Protein AF-A0A9E7SUR6-F1 (afdb_monomer)

pLDDT: mean 89.12, std 13.17, range [35.34, 98.56]

InterPro domains:
  IPR008972 Cupredoxin [G3DSA:2.60.40.420] (144-238)
  IPR008972 Cupredoxin [SSF49503] (162-236)

Foldseek 3Di:
DADWDWPDKDKDWDFDDDPNHGQPPVGTFIKMKIKIFAQQFCVRDRDYNVCPDDQLNGGVLSDGIKMKMKGAQWGADPVGIDRHFRPDPDQDPVRDHHRMDIDMGSPDDDDDPPCVVPDDPPPDPPPPPPPPPDDPDFQWEWEDDLQFTAGCDDPVRHRHGQDEAEDAAQDKGKYKYFYAPQQWWWKWWAFPVRHTPDIDDIDRGHGDMDIDIDGDHPRTFKMATPVRRPRYIHTYHYD

Structure (mmCIF, N/CA/C/O backbone):
data_AF-A0A9E7SUR6-F1
#
_entry.id   AF-A0A9E7SUR6-F1
#
loop_
_atom_site.group_PDB
_atom_site.id
_atom_site.type_symbol
_atom_site.label_atom_id
_atom_site.label_alt_id
_atom_site.label_comp_id
_atom_site.label_asym_id
_atom_site.label_entity_id
_atom_site.label_seq_id
_atom_site.pdbx_PDB_ins_code
_atom_site.Cartn_x
_atom_site.Cartn_y
_atom_site.Cartn_z
_atom_site.occupancy
_atom_site.B_iso_or_equiv
_atom_site.auth_seq_id
_atom_site.auth_comp_id
_atom_site.auth_asym_id
_atom_site.auth_atom_id
_atom_site.pdbx_PDB_model_num
ATOM 1 N N . MET A 1 1 ? 8.300 9.652 -25.027 1.00 70.19 1 MET A N 1
ATOM 2 C CA . MET A 1 1 ? 8.337 8.277 -24.491 1.00 70.19 1 MET A CA 1
ATOM 3 C C . MET A 1 1 ? 6.915 7.781 -24.481 1.00 70.19 1 MET A C 1
ATOM 5 O O . MET A 1 1 ? 6.059 8.621 -24.224 1.00 70.19 1 MET A O 1
ATOM 9 N N . PRO A 1 2 ? 6.685 6.500 -24.791 1.00 82.06 2 PRO A N 1
ATOM 10 C CA . PRO A 1 2 ? 5.339 5.971 -24.831 1.00 82.06 2 PRO A CA 1
ATOM 11 C C . PRO A 1 2 ? 4.691 6.025 -23.438 1.00 82.06 2 PRO A C 1
ATOM 13 O O . PRO A 1 2 ? 5.371 5.825 -22.427 1.00 82.06 2 PRO A O 1
ATOM 16 N N . GLN A 1 3 ? 3.396 6.311 -23.386 1.00 86.38 3 GLN A N 1
ATOM 17 C CA . GLN A 1 3 ? 2.538 6.061 -22.240 1.00 86.38 3 GLN A CA 1
ATOM 18 C C . GLN A 1 3 ? 2.309 4.556 -22.152 1.00 86.38 3 GLN A C 1
ATOM 20 O O . GLN A 1 3 ? 1.910 3.918 -23.124 1.00 86.38 3 GLN A O 1
ATOM 25 N N . VAL A 1 4 ? 2.585 3.987 -20.984 1.00 87.81 4 VAL A N 1
ATOM 26 C CA . VAL A 1 4 ? 2.500 2.545 -20.774 1.00 87.81 4 VAL A CA 1
ATOM 27 C C . VAL A 1 4 ? 1.660 2.202 -19.573 1.00 87.81 4 VAL A C 1
ATOM 29 O O . VAL A 1 4 ? 1.654 2.927 -18.577 1.00 87.81 4 VAL A O 1
ATOM 32 N N . TYR A 1 5 ? 0.998 1.054 -19.659 1.00 89.06 5 TYR A N 1
ATOM 33 C CA . TYR A 1 5 ? 0.388 0.444 -18.493 1.00 89.06 5 TYR A CA 1
ATOM 34 C C . TYR A 1 5 ? 1.478 -0.028 -17.525 1.00 89.06 5 TYR A C 1
ATOM 36 O O . TYR A 1 5 ? 2.403 -0.755 -17.903 1.00 89.06 5 TYR A O 1
ATOM 44 N N . ALA A 1 6 ? 1.344 0.400 -16.271 1.00 91.69 6 ALA A N 1
ATOM 45 C CA . ALA A 1 6 ? 2.033 -0.181 -15.132 1.00 91.69 6 ALA A CA 1
ATOM 46 C C . ALA A 1 6 ? 1.093 -1.214 -14.504 1.00 91.69 6 ALA A C 1
ATOM 48 O O . ALA A 1 6 ? -0.006 -0.868 -14.079 1.00 91.69 6 ALA A O 1
ATOM 49 N N . TYR A 1 7 ? 1.516 -2.474 -14.492 1.00 91.19 7 TYR A N 1
ATOM 50 C CA . TYR A 1 7 ? 0.763 -3.578 -13.897 1.00 91.19 7 TYR A CA 1
ATOM 51 C C . TYR A 1 7 ? 0.893 -3.591 -12.374 1.00 91.19 7 TYR A C 1
ATOM 53 O O . TYR A 1 7 ? -0.028 -3.990 -11.677 1.00 91.19 7 TYR A O 1
ATOM 61 N N . GLY A 1 8 ? 2.033 -3.133 -11.863 1.00 90.88 8 GLY A N 1
ATOM 62 C CA . GLY A 1 8 ? 2.294 -3.022 -10.438 1.00 90.88 8 GLY A CA 1
ATOM 63 C C . GLY A 1 8 ? 3.573 -2.239 -10.198 1.00 90.88 8 GLY A C 1
ATOM 64 O O . GLY A 1 8 ? 4.472 -2.220 -11.044 1.00 90.88 8 GLY A O 1
ATOM 65 N N . ALA A 1 9 ? 3.642 -1.564 -9.059 1.00 92.44 9 ALA A N 1
ATOM 66 C CA . ALA A 1 9 ? 4.804 -0.795 -8.660 1.00 92.44 9 ALA A CA 1
ATOM 67 C C . ALA A 1 9 ? 4.922 -0.776 -7.140 1.00 92.44 9 ALA A C 1
ATOM 69 O O . ALA A 1 9 ? 3.925 -0.619 -6.439 1.00 92.44 9 ALA A O 1
ATOM 70 N N . SER A 1 10 ? 6.145 -0.890 -6.639 1.00 91.44 10 SER A N 1
ATOM 71 C CA . SER A 1 10 ? 6.441 -0.783 -5.218 1.00 91.44 10 SER A CA 1
ATOM 72 C C . SER A 1 10 ? 7.694 0.049 -4.984 1.00 91.44 10 SER A C 1
ATOM 74 O O . SER A 1 10 ? 8.580 0.180 -5.838 1.00 91.44 10 SER A O 1
ATOM 76 N N . TRP A 1 11 ? 7.738 0.655 -3.807 1.00 94.19 11 TRP A N 1
ATOM 77 C CA . TRP A 1 11 ? 8.871 1.415 -3.310 1.00 94.19 11 TRP A CA 1
ATOM 78 C C . TRP A 1 11 ? 9.277 0.828 -1.970 1.00 94.19 11 TRP A C 1
ATOM 80 O O . TRP A 1 11 ? 8.426 0.445 -1.174 1.00 94.19 11 TRP A O 1
ATOM 90 N N . GLY A 1 12 ? 10.576 0.772 -1.722 1.00 92.06 12 GLY A N 1
ATOM 91 C CA . GLY A 1 12 ? 11.115 0.281 -0.465 1.00 92.06 12 GLY A CA 1
ATOM 92 C C . GLY A 1 12 ? 12.461 0.909 -0.162 1.00 92.06 12 GLY A C 1
ATOM 93 O O . GLY A 1 12 ? 13.079 1.557 -1.007 1.00 92.06 12 GLY A O 1
ATOM 94 N N . VAL A 1 13 ? 12.927 0.706 1.061 1.00 93.62 13 VAL A N 1
ATOM 95 C CA . VAL A 1 13 ? 14.269 1.094 1.493 1.00 93.62 13 VAL A CA 1
ATOM 96 C C . VAL A 1 13 ? 14.978 -0.152 1.988 1.00 93.62 13 VAL A C 1
ATOM 98 O O . VAL A 1 13 ? 14.372 -0.994 2.644 1.00 93.62 13 VAL A O 1
ATOM 101 N N . GLY A 1 14 ? 16.251 -0.307 1.645 1.00 91.12 14 GLY A N 1
ATOM 102 C CA . GLY A 1 14 ? 16.976 -1.509 2.034 1.00 91.12 14 GLY A CA 1
ATOM 103 C C . GLY A 1 14 ? 18.483 -1.368 1.960 1.00 91.12 14 GLY A C 1
ATOM 104 O O . GLY A 1 14 ? 19.024 -0.446 1.343 1.00 91.12 14 GLY A O 1
ATOM 105 N N . ASN A 1 15 ? 19.158 -2.310 2.611 1.00 91.69 15 ASN A N 1
ATOM 106 C CA . ASN A 1 15 ? 20.599 -2.488 2.502 1.00 91.69 15 ASN A CA 1
ATOM 107 C C . ASN A 1 15 ? 20.960 -3.064 1.132 1.00 91.69 15 ASN A C 1
ATOM 109 O O . ASN A 1 15 ? 20.303 -3.984 0.644 1.00 91.69 15 ASN A O 1
ATOM 113 N N . VAL A 1 16 ? 22.054 -2.585 0.541 1.00 90.50 16 VAL A N 1
ATOM 114 C CA . VAL A 1 16 ? 22.611 -3.190 -0.671 1.00 90.50 16 VAL A CA 1
ATOM 115 C C . VAL A 1 16 ? 23.731 -4.138 -0.271 1.00 90.50 16 VAL A C 1
ATOM 117 O O . VAL A 1 16 ? 24.729 -3.719 0.315 1.00 90.50 16 VAL A O 1
ATOM 120 N N . HIS A 1 17 ? 23.581 -5.415 -0.613 1.00 90.69 17 HIS A N 1
ATOM 121 C CA . HIS A 1 17 ? 24.620 -6.425 -0.436 1.00 90.69 17 HIS A CA 1
ATOM 122 C C . HIS A 1 17 ? 25.245 -6.772 -1.790 1.00 90.69 17 HIS A C 1
ATOM 124 O O . HIS A 1 17 ? 24.541 -7.037 -2.762 1.00 90.69 17 HIS A O 1
ATOM 130 N N . ILE A 1 18 ? 26.576 -6.793 -1.856 1.00 85.94 18 ILE A N 1
ATOM 131 C CA . ILE A 1 18 ? 27.338 -7.209 -3.038 1.00 85.94 18 ILE A CA 1
ATOM 132 C C . ILE A 1 18 ? 28.191 -8.410 -2.638 1.00 85.94 18 ILE A C 1
ATOM 134 O O . ILE A 1 18 ? 29.095 -8.283 -1.812 1.00 85.94 18 ILE A O 1
ATOM 138 N N . ASN A 1 19 ? 27.921 -9.574 -3.238 1.00 86.44 19 ASN A N 1
ATOM 139 C CA . ASN A 1 19 ? 28.573 -10.844 -2.888 1.00 86.44 19 ASN A CA 1
ATOM 140 C C . ASN A 1 19 ? 28.508 -11.121 -1.372 1.00 86.44 19 ASN A C 1
ATOM 142 O O . ASN A 1 19 ? 29.542 -11.283 -0.721 1.00 86.44 19 ASN A O 1
ATOM 146 N N . ASP A 1 20 ? 27.294 -11.073 -0.815 1.00 88.62 20 ASP A N 1
ATOM 147 C CA . ASP A 1 20 ? 26.970 -11.280 0.608 1.00 88.62 20 ASP A CA 1
ATOM 148 C C . ASP A 1 20 ? 27.564 -10.260 1.594 1.00 88.62 20 ASP A C 1
ATOM 150 O O . ASP A 1 20 ? 27.351 -10.358 2.802 1.00 88.62 20 ASP A O 1
ATOM 154 N N . LYS A 1 21 ? 28.272 -9.237 1.108 1.00 90.31 21 LYS A N 1
ATOM 155 C CA . LYS A 1 21 ? 28.829 -8.168 1.944 1.00 90.31 21 LYS A CA 1
ATOM 156 C C . LYS A 1 21 ? 27.963 -6.926 1.861 1.00 90.31 21 LYS A C 1
ATOM 158 O O . LYS A 1 21 ? 27.645 -6.485 0.757 1.00 90.31 21 LYS A O 1
ATOM 163 N N . LEU A 1 22 ? 27.638 -6.347 3.015 1.00 92.25 22 LEU A N 1
ATOM 164 C CA . LEU A 1 22 ? 26.986 -5.043 3.085 1.00 92.25 22 LEU A CA 1
ATOM 165 C C . LEU A 1 22 ? 27.872 -4.010 2.375 1.00 92.25 22 LEU A C 1
ATOM 167 O O . LEU A 1 22 ? 29.016 -3.796 2.765 1.00 92.25 22 LEU A O 1
ATOM 171 N N . ALA A 1 23 ? 27.358 -3.428 1.296 1.00 89.62 23 ALA A N 1
ATOM 172 C CA . ALA A 1 23 ? 28.081 -2.468 0.470 1.00 89.62 23 ALA A CA 1
ATOM 173 C C . ALA A 1 23 ? 27.745 -1.017 0.843 1.00 89.62 23 ALA A C 1
ATOM 175 O O . ALA A 1 23 ? 28.558 -0.125 0.627 1.00 89.62 23 ALA A O 1
ATOM 176 N N . THR A 1 24 ? 26.564 -0.788 1.416 1.00 90.25 24 THR A N 1
ATOM 177 C CA . THR A 1 24 ? 26.080 0.524 1.866 1.00 90.25 24 THR A CA 1
ATOM 178 C C . THR A 1 24 ? 26.081 0.591 3.394 1.00 90.25 24 THR A C 1
ATOM 180 O O . THR A 1 24 ? 25.032 0.581 4.034 1.00 90.25 24 THR A O 1
ATOM 183 N N . GLU A 1 25 ? 27.273 0.604 4.002 1.00 86.88 25 GLU A N 1
ATOM 184 C CA . GLU A 1 25 ? 27.443 0.740 5.467 1.00 86.88 25 GLU A CA 1
ATOM 185 C C . GLU A 1 25 ? 26.975 2.109 5.998 1.00 86.88 25 GLU A C 1
ATOM 187 O O . GLU A 1 25 ? 26.758 2.290 7.193 1.00 86.88 25 GLU A O 1
ATOM 192 N N . ASP A 1 26 ? 26.814 3.073 5.098 1.00 88.06 26 ASP A N 1
ATOM 193 C CA . ASP A 1 26 ? 26.341 4.434 5.340 1.00 88.06 26 ASP A CA 1
ATOM 194 C C . ASP A 1 26 ? 24.810 4.556 5.432 1.00 88.06 26 ASP A C 1
ATOM 196 O O . ASP A 1 26 ? 24.298 5.630 5.757 1.00 88.06 26 ASP A O 1
ATOM 200 N N . GLY A 1 27 ? 24.078 3.469 5.172 1.00 90.50 27 GLY A N 1
ATOM 201 C CA . GLY A 1 27 ? 22.636 3.364 5.368 1.00 90.50 27 GLY A CA 1
ATOM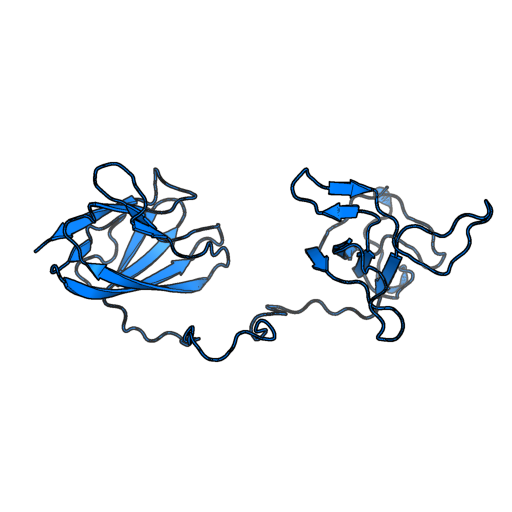 202 C C . GLY A 1 27 ? 21.888 2.825 4.152 1.00 90.50 27 GLY A C 1
ATOM 203 O O . GLY A 1 27 ? 22.467 2.385 3.158 1.00 90.50 27 GLY A O 1
ATOM 204 N N . PHE A 1 28 ? 20.561 2.868 4.231 1.00 94.38 28 PHE A N 1
ATOM 205 C CA . PHE A 1 28 ? 19.690 2.310 3.201 1.00 94.38 28 PHE A CA 1
ATOM 206 C C . PHE A 1 28 ? 19.777 3.060 1.871 1.00 94.38 28 PHE A C 1
ATOM 208 O O . PHE A 1 28 ? 20.147 4.235 1.806 1.00 94.38 28 PHE A O 1
ATOM 215 N N . ARG A 1 29 ? 19.378 2.380 0.797 1.00 95.06 29 ARG A N 1
ATOM 216 C CA . ARG A 1 29 ? 19.083 2.999 -0.496 1.00 95.06 29 ARG A CA 1
ATOM 217 C C . ARG A 1 29 ? 17.609 2.843 -0.826 1.00 95.06 29 ARG A C 1
ATOM 219 O O . ARG A 1 29 ? 16.981 1.860 -0.434 1.00 95.06 29 ARG A O 1
ATOM 226 N N . LEU A 1 30 ? 17.073 3.830 -1.536 1.00 96.12 30 LEU A N 1
ATOM 227 C CA . LEU A 1 30 ? 15.729 3.767 -2.091 1.00 96.12 30 LEU A CA 1
ATOM 228 C C . LEU A 1 30 ? 15.709 2.773 -3.258 1.00 96.12 30 LEU A C 1
ATOM 230 O O . LEU A 1 30 ? 16.528 2.856 -4.178 1.00 96.12 30 LEU A O 1
ATOM 234 N N . ILE A 1 31 ? 14.766 1.844 -3.214 1.00 95.50 31 ILE A N 1
ATOM 235 C CA . ILE A 1 31 ? 14.588 0.775 -4.189 1.00 95.50 31 ILE A CA 1
ATOM 236 C C . ILE A 1 31 ? 13.194 0.921 -4.789 1.00 95.50 31 ILE A C 1
ATOM 238 O O . ILE A 1 31 ? 12.217 1.151 -4.076 1.00 95.50 31 ILE A O 1
ATOM 242 N N . HIS A 1 32 ? 13.109 0.790 -6.106 1.00 95.56 32 HIS A N 1
ATOM 243 C CA . HIS A 1 32 ? 11.859 0.822 -6.843 1.00 95.56 32 HIS A CA 1
ATOM 244 C C . HIS A 1 32 ? 11.739 -0.415 -7.722 1.00 95.56 32 HIS A C 1
ATOM 246 O O . HIS A 1 32 ? 12.639 -0.693 -8.518 1.00 95.56 32 HIS A O 1
ATOM 252 N N . PHE A 1 33 ? 10.621 -1.122 -7.605 1.00 94.31 33 PHE A N 1
ATOM 253 C CA . PHE A 1 33 ? 10.234 -2.161 -8.547 1.00 94.31 33 PHE A CA 1
ATOM 254 C C . PHE A 1 33 ? 8.993 -1.727 -9.311 1.00 94.31 33 PHE A C 1
ATOM 256 O O . PHE A 1 33 ? 8.073 -1.145 -8.740 1.00 94.31 33 PHE A O 1
ATOM 263 N N . MET A 1 34 ? 8.963 -2.014 -10.607 1.00 94.88 34 MET A N 1
ATOM 264 C CA . MET A 1 34 ? 7.791 -1.761 -11.436 1.00 94.88 34 MET A CA 1
ATOM 265 C C . MET A 1 34 ? 7.675 -2.799 -12.541 1.00 94.88 34 MET A C 1
ATOM 267 O O . MET A 1 34 ? 8.635 -3.037 -13.270 1.00 94.88 34 MET A O 1
ATOM 271 N N . THR A 1 35 ? 6.490 -3.377 -12.692 1.00 94.50 35 THR A N 1
ATOM 272 C CA . THR A 1 35 ? 6.143 -4.218 -13.837 1.00 94.50 35 THR A CA 1
ATOM 273 C C . THR A 1 35 ? 5.342 -3.385 -14.820 1.00 94.50 35 THR A C 1
ATOM 275 O O . THR A 1 35 ? 4.297 -2.829 -14.480 1.00 94.50 35 THR A O 1
ATOM 278 N N . THR A 1 36 ? 5.840 -3.266 -16.043 1.00 93.88 36 THR A N 1
ATOM 279 C CA . THR A 1 36 ? 5.285 -2.393 -17.085 1.00 93.88 36 THR A CA 1
ATOM 280 C C . THR A 1 36 ? 5.150 -3.136 -18.399 1.00 93.88 36 THR A C 1
ATOM 282 O O . THR A 1 36 ? 5.745 -4.196 -18.594 1.00 93.88 36 THR A O 1
ATOM 285 N N . GLN A 1 37 ? 4.386 -2.563 -19.329 1.00 92.88 37 GLN A N 1
ATOM 286 C CA . GLN A 1 37 ? 4.407 -3.028 -20.712 1.00 92.88 37 GLN A CA 1
ATOM 287 C C . GLN A 1 37 ? 5.803 -2.909 -21.324 1.00 92.88 37 GLN A C 1
ATOM 289 O O . GLN A 1 37 ? 6.498 -1.904 -21.153 1.00 92.88 37 GLN A O 1
ATOM 294 N N . THR A 1 38 ? 6.184 -3.907 -22.116 1.00 91.62 38 THR A N 1
ATOM 295 C CA . THR A 1 38 ? 7.442 -3.870 -22.856 1.00 91.62 38 THR A CA 1
ATOM 296 C C . THR A 1 38 ? 7.368 -2.840 -23.985 1.00 91.62 38 THR A C 1
ATOM 298 O O . THR A 1 38 ? 6.607 -2.982 -24.935 1.00 91.62 38 THR A O 1
ATOM 301 N N . VAL A 1 39 ? 8.209 -1.806 -23.892 1.00 92.62 39 VAL A N 1
ATOM 302 C CA . VAL A 1 39 ? 8.295 -0.697 -24.872 1.00 92.62 39 VAL A CA 1
ATOM 303 C C . VAL A 1 39 ? 9.394 -0.869 -25.913 1.00 92.62 39 VAL A C 1
ATOM 305 O O . VAL A 1 39 ? 9.660 0.044 -26.699 1.00 92.62 39 VAL A O 1
ATOM 308 N N . ARG A 1 40 ? 10.118 -1.988 -25.858 1.00 91.62 40 ARG A N 1
ATOM 309 C CA . ARG A 1 40 ? 11.236 -2.267 -26.756 1.00 91.62 40 ARG A CA 1
ATOM 310 C C . ARG A 1 40 ? 10.847 -3.327 -27.763 1.00 91.62 40 ARG A C 1
ATOM 312 O O . ARG A 1 40 ? 10.457 -4.425 -27.369 1.00 91.62 40 ARG A O 1
ATOM 319 N N . ASP A 1 41 ? 11.016 -2.989 -29.035 1.00 91.06 41 ASP A N 1
ATOM 320 C CA . ASP A 1 41 ? 10.869 -3.949 -30.123 1.00 91.06 41 ASP A CA 1
ATOM 321 C C . ASP A 1 41 ? 12.046 -4.943 -30.175 1.00 91.06 41 ASP A C 1
ATOM 323 O O . ASP A 1 41 ? 13.054 -4.785 -29.476 1.00 91.06 41 ASP A O 1
ATOM 327 N N . GLU A 1 42 ? 11.942 -5.946 -31.048 1.00 91.25 42 GLU A N 1
ATOM 328 C CA . GLU A 1 42 ? 12.976 -6.958 -31.339 1.00 91.25 42 GLU A CA 1
ATOM 329 C C . GLU A 1 42 ? 14.381 -6.379 -31.650 1.00 91.25 42 GLU A C 1
ATOM 331 O O . GLU A 1 42 ? 15.384 -7.096 -31.623 1.00 91.25 42 GLU A O 1
ATOM 336 N N . ARG A 1 43 ? 14.485 -5.076 -31.955 1.00 90.06 43 ARG A N 1
ATOM 337 C CA . ARG A 1 43 ? 15.736 -4.367 -32.280 1.00 90.06 43 ARG A CA 1
ATOM 338 C C . ARG A 1 43 ? 16.204 -3.450 -31.154 1.00 90.06 43 ARG A C 1
ATOM 340 O O . ARG A 1 43 ? 17.051 -2.586 -31.393 1.00 90.06 43 ARG A O 1
ATOM 347 N N . TYR A 1 44 ? 15.668 -3.620 -29.945 1.00 88.50 44 TYR A N 1
ATOM 348 C CA . TYR A 1 44 ? 15.917 -2.776 -28.773 1.00 88.50 44 TYR A CA 1
ATOM 349 C C . TYR A 1 44 ? 15.480 -1.311 -28.931 1.00 88.50 44 TYR A C 1
ATOM 351 O O . TYR A 1 44 ? 15.821 -0.477 -28.079 1.00 88.50 44 TYR A O 1
ATOM 359 N N . ARG A 1 45 ? 14.717 -0.950 -29.966 1.00 92.94 45 ARG A N 1
ATOM 360 C CA . ARG A 1 45 ? 14.256 0.431 -30.145 1.00 92.94 45 ARG A CA 1
ATOM 361 C C . ARG A 1 45 ? 13.090 0.701 -29.200 1.00 92.94 45 ARG A C 1
ATOM 363 O O . ARG A 1 45 ? 12.171 -0.099 -29.104 1.00 92.94 45 ARG A O 1
ATOM 370 N N . ILE A 1 46 ? 13.129 1.851 -28.523 1.00 91.44 46 ILE A N 1
ATOM 371 C CA . ILE A 1 46 ? 11.964 2.358 -27.788 1.00 91.44 46 ILE A CA 1
ATOM 372 C C . ILE A 1 46 ? 10.942 2.832 -28.818 1.00 91.44 46 ILE A C 1
ATOM 374 O O . ILE A 1 46 ? 11.253 3.726 -29.611 1.00 91.44 46 ILE A O 1
ATOM 378 N N . VAL A 1 47 ? 9.758 2.235 -28.802 1.00 91.12 47 VAL A N 1
ATOM 379 C CA . VAL A 1 47 ? 8.677 2.575 -29.732 1.00 91.12 47 VAL A CA 1
ATOM 380 C C . VAL A 1 47 ? 7.912 3.827 -29.285 1.00 91.12 47 VAL A C 1
ATOM 382 O O . VAL A 1 47 ? 8.057 4.297 -28.153 1.00 91.12 47 VAL A O 1
ATOM 385 N N . LEU A 1 48 ? 7.154 4.425 -30.200 1.00 91.62 48 LEU A N 1
ATOM 386 C CA . LEU A 1 48 ? 6.291 5.581 -29.942 1.00 91.62 48 LEU A CA 1
ATOM 387 C C . LEU A 1 48 ? 4.895 5.143 -29.474 1.00 91.62 48 LEU A C 1
ATOM 389 O O . LEU A 1 48 ? 4.522 3.986 -29.627 1.00 91.62 48 LEU A O 1
ATOM 393 N N . ASP A 1 49 ? 4.104 6.086 -28.953 1.00 90.75 49 ASP A N 1
ATOM 394 C CA . ASP A 1 49 ? 2.717 5.836 -28.517 1.00 90.75 49 ASP A CA 1
ATOM 395 C C . ASP A 1 49 ? 1.863 5.164 -29.599 1.00 90.75 49 ASP A C 1
ATOM 397 O O . ASP A 1 49 ? 1.118 4.232 -29.323 1.00 90.75 49 ASP A O 1
ATOM 401 N N . GLU A 1 50 ? 2.003 5.614 -30.848 1.00 91.38 50 GLU A N 1
ATOM 402 C CA . GLU A 1 50 ? 1.239 5.111 -31.999 1.00 91.38 50 GLU A CA 1
ATOM 403 C C . GLU A 1 50 ? 1.600 3.668 -32.389 1.00 91.38 50 GLU A C 1
ATOM 405 O O . GLU A 1 50 ? 0.865 3.029 -33.138 1.00 91.38 50 GLU A O 1
ATOM 410 N N . GLU A 1 51 ? 2.738 3.166 -31.909 1.00 89.81 51 GLU A N 1
ATOM 411 C CA . GLU A 1 51 ? 3.246 1.818 -32.178 1.00 89.81 51 GLU A CA 1
ATOM 412 C C . GLU A 1 51 ? 2.893 0.831 -31.049 1.00 89.81 51 GLU A C 1
ATOM 414 O O . GLU A 1 51 ? 3.225 -0.348 -31.142 1.00 89.81 51 GLU A O 1
ATOM 419 N N . MET A 1 52 ? 2.241 1.300 -29.981 1.00 89.94 52 MET A N 1
ATOM 420 C CA . MET A 1 52 ? 1.815 0.478 -28.848 1.00 89.94 52 MET A CA 1
ATOM 421 C C . MET A 1 52 ? 0.353 0.009 -28.998 1.00 89.94 52 MET A C 1
ATOM 423 O O . MET A 1 52 ? -0.470 0.722 -29.575 1.00 89.94 52 MET A O 1
ATOM 427 N N . PRO A 1 53 ? -0.022 -1.146 -28.410 1.00 90.81 53 PRO A N 1
ATOM 428 C CA . PRO A 1 53 ? 0.853 -2.119 -27.756 1.00 90.81 53 PRO A CA 1
ATOM 429 C C . PRO A 1 53 ? 1.586 -2.999 -28.779 1.00 90.81 53 PRO A C 1
ATOM 431 O O . PRO A 1 53 ? 1.028 -3.341 -29.818 1.00 90.81 53 PRO A O 1
ATOM 434 N N . LEU A 1 54 ? 2.806 -3.419 -28.446 1.00 87.75 54 LEU A N 1
ATOM 435 C CA . LEU A 1 54 ? 3.525 -4.429 -29.224 1.00 87.75 54 LEU A CA 1
ATOM 436 C C . LEU A 1 54 ? 2.943 -5.825 -28.967 1.00 87.75 54 LEU A C 1
ATOM 438 O O . LEU A 1 54 ? 2.645 -6.175 -27.818 1.00 87.75 54 LEU A O 1
ATOM 442 N N . ALA A 1 55 ? 2.810 -6.636 -30.018 1.00 88.19 55 ALA A N 1
ATOM 443 C CA . ALA A 1 55 ? 2.506 -8.054 -29.854 1.00 88.19 55 ALA A CA 1
ATOM 444 C C . ALA A 1 55 ? 3.700 -8.789 -29.207 1.00 88.19 55 ALA A C 1
ATOM 446 O O . ALA A 1 55 ? 4.839 -8.349 -29.371 1.00 88.19 55 ALA A O 1
ATOM 447 N N . PRO A 1 56 ? 3.486 -9.907 -28.480 1.00 88.06 56 PRO A N 1
ATOM 448 C CA . PRO A 1 56 ? 4.571 -10.633 -27.815 1.00 88.06 56 PRO A CA 1
ATOM 449 C C . PRO A 1 56 ? 5.755 -10.962 -28.735 1.00 88.06 56 PRO A C 1
ATOM 451 O O . PRO A 1 56 ? 6.898 -10.829 -28.321 1.00 88.06 56 P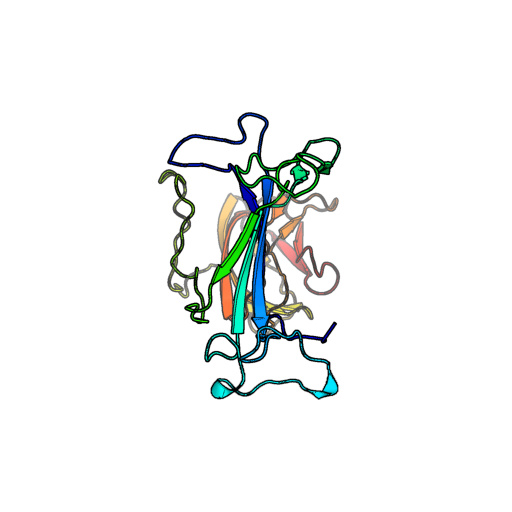RO A O 1
ATOM 454 N N . ASP A 1 57 ? 5.494 -11.360 -29.980 1.00 91.62 57 ASP A N 1
ATOM 455 C CA . ASP A 1 57 ? 6.507 -11.699 -30.985 1.00 91.62 57 ASP A CA 1
ATOM 456 C C . ASP A 1 57 ? 7.228 -10.483 -31.585 1.00 91.62 57 ASP A C 1
ATOM 458 O O . ASP A 1 57 ? 8.256 -10.644 -32.239 1.00 91.62 57 ASP A O 1
ATOM 462 N N . GLU A 1 58 ? 6.729 -9.275 -31.329 1.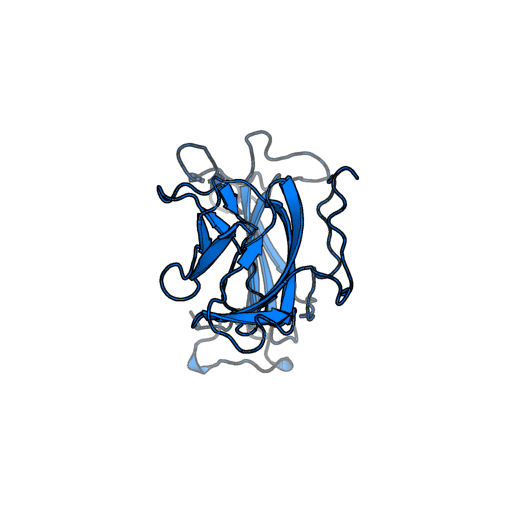00 89.94 58 GLU A N 1
ATOM 463 C CA . GLU A 1 58 ? 7.339 -8.012 -31.744 1.00 89.94 58 GLU A CA 1
ATOM 464 C C . GLU A 1 58 ? 8.178 -7.371 -30.628 1.00 89.94 58 GLU A C 1
ATOM 466 O O . GLU A 1 58 ? 8.895 -6.398 -30.882 1.00 89.94 58 GLU A O 1
ATOM 471 N N . THR A 1 59 ? 8.117 -7.895 -29.397 1.00 90.12 59 THR A N 1
ATOM 472 C CA . THR A 1 59 ? 8.885 -7.363 -28.265 1.00 90.12 59 THR A CA 1
ATOM 473 C C . THR A 1 59 ? 10.261 -8.001 -28.144 1.00 90.12 59 THR A C 1
ATOM 475 O O . THR A 1 59 ? 10.503 -9.126 -28.581 1.00 90.12 59 THR A O 1
ATOM 478 N N . ILE A 1 60 ? 11.178 -7.297 -27.479 1.00 86.19 60 ILE A N 1
ATOM 479 C CA . ILE A 1 60 ? 12.532 -7.809 -27.244 1.00 86.19 60 ILE A CA 1
ATOM 480 C C . ILE A 1 60 ? 12.574 -9.109 -26.423 1.00 86.19 60 ILE A C 1
ATOM 482 O O . ILE A 1 60 ? 13.492 -9.912 -26.568 1.00 86.19 60 ILE A O 1
ATOM 486 N N . ALA A 1 61 ? 11.567 -9.306 -25.575 1.00 78.50 61 ALA A N 1
ATOM 487 C CA . ALA A 1 61 ? 11.513 -10.363 -24.576 1.00 78.50 61 ALA A CA 1
ATOM 488 C C . ALA A 1 61 ? 10.609 -11.539 -24.984 1.00 78.50 61 ALA A C 1
ATOM 490 O O . ALA A 1 61 ? 10.516 -12.525 -24.251 1.00 78.50 61 ALA A O 1
ATOM 491 N N . GLY A 1 62 ? 9.882 -11.439 -26.105 1.00 87.88 62 GLY A N 1
ATOM 492 C CA . GLY A 1 62 ? 8.818 -12.397 -26.420 1.00 87.88 62 GLY A CA 1
ATOM 493 C C . GLY A 1 62 ? 7.602 -12.282 -25.484 1.00 87.88 62 GLY A C 1
ATOM 494 O O . GLY A 1 62 ? 6.801 -13.214 -25.394 1.00 87.88 62 GLY A O 1
ATOM 495 N N . ARG A 1 63 ? 7.500 -11.184 -24.723 1.00 88.31 63 ARG A N 1
ATOM 496 C CA . ARG A 1 63 ? 6.493 -10.939 -23.678 1.00 88.31 63 ARG A CA 1
ATOM 497 C C . ARG A 1 63 ? 5.948 -9.522 -23.755 1.00 88.31 63 ARG A C 1
ATOM 499 O O . ARG A 1 63 ? 6.629 -8.617 -24.225 1.00 88.31 63 ARG A O 1
ATOM 506 N N . ILE A 1 64 ? 4.722 -9.334 -23.274 1.00 90.81 64 ILE A N 1
ATOM 507 C CA . ILE A 1 64 ? 4.049 -8.026 -23.280 1.00 90.81 64 ILE A CA 1
ATOM 508 C C . ILE A 1 64 ? 4.406 -7.159 -22.070 1.00 90.81 64 ILE A C 1
ATOM 510 O O . ILE A 1 64 ? 4.130 -5.963 -22.095 1.00 90.81 64 ILE A O 1
ATOM 514 N N . HIS A 1 65 ? 5.000 -7.744 -21.028 1.00 92.94 65 HIS A N 1
ATOM 515 C CA . HIS A 1 65 ? 5.413 -7.061 -19.808 1.00 92.94 65 HIS A CA 1
ATOM 516 C C . HIS A 1 65 ? 6.815 -7.498 -19.373 1.00 92.94 65 HIS A C 1
ATOM 518 O O . HIS A 1 65 ? 7.312 -8.539 -19.807 1.00 92.94 65 HIS A O 1
ATOM 524 N N . HIS A 1 66 ? 7.445 -6.664 -18.548 1.00 93.38 66 HIS A N 1
ATOM 525 C CA . HIS A 1 66 ? 8.668 -6.987 -17.820 1.00 93.38 66 HIS A CA 1
ATOM 526 C C . HIS A 1 66 ? 8.735 -6.227 -16.497 1.00 93.38 66 HIS A C 1
ATOM 528 O O . HIS A 1 66 ? 8.105 -5.176 -16.343 1.00 93.38 66 HIS A O 1
ATOM 534 N N . THR A 1 67 ? 9.558 -6.707 -15.570 1.00 94.06 67 THR A N 1
ATOM 535 C CA . THR A 1 67 ? 9.830 -6.015 -14.307 1.00 94.06 67 THR A CA 1
ATOM 536 C C . THR A 1 67 ? 11.150 -5.261 -14.376 1.00 94.06 67 THR A C 1
ATOM 538 O O . THR A 1 67 ? 12.196 -5.819 -14.707 1.00 94.06 67 THR A O 1
ATOM 541 N N . HIS A 1 68 ? 11.128 -3.989 -14.000 1.00 94.25 68 HIS A N 1
ATOM 542 C CA . HIS A 1 68 ? 12.312 -3.205 -13.689 1.00 94.25 68 HIS A CA 1
ATOM 543 C C . HIS A 1 68 ? 12.540 -3.204 -12.180 1.00 94.25 68 HIS A C 1
ATOM 545 O O . HIS A 1 68 ? 11.605 -2.980 -11.417 1.00 94.25 68 HIS A O 1
ATOM 551 N N . GLY A 1 69 ? 13.789 -3.372 -11.762 1.00 95.12 69 GLY A N 1
ATOM 552 C CA . GLY A 1 69 ? 14.237 -3.066 -10.406 1.00 95.12 69 GLY A CA 1
ATOM 553 C C . GLY A 1 69 ? 15.332 -2.020 -10.467 1.00 95.12 69 GLY A C 1
ATOM 554 O O . GLY A 1 69 ? 16.316 -2.171 -11.198 1.00 95.12 69 GLY A O 1
ATOM 555 N N . VAL A 1 70 ? 15.144 -0.943 -9.719 1.00 95.94 70 VAL A N 1
ATOM 556 C CA . VAL A 1 70 ? 16.052 0.195 -9.677 1.00 95.94 70 VAL A CA 1
ATOM 557 C C . VAL A 1 70 ? 16.487 0.421 -8.240 1.00 95.94 70 VAL A C 1
ATOM 559 O O . VAL A 1 70 ? 15.655 0.658 -7.370 1.00 95.94 70 VAL A O 1
ATOM 562 N N . VAL A 1 71 ? 17.794 0.390 -7.994 1.00 95.75 71 VAL A N 1
ATOM 563 C CA . VAL A 1 71 ? 18.382 0.886 -6.745 1.00 95.75 71 VAL A CA 1
ATOM 564 C C . VAL A 1 71 ? 18.896 2.286 -7.024 1.00 95.75 71 VAL A C 1
ATOM 566 O O . VAL A 1 71 ? 19.849 2.464 -7.789 1.00 95.75 71 VAL A O 1
ATOM 569 N N . LEU A 1 72 ? 18.225 3.275 -6.449 1.00 95.75 72 LEU A N 1
ATOM 570 C CA . LEU A 1 72 ? 18.468 4.686 -6.712 1.00 95.75 72 LEU A CA 1
ATOM 571 C C . LEU A 1 72 ? 19.655 5.206 -5.887 1.00 95.75 72 LEU A C 1
ATOM 573 O O . LEU A 1 72 ? 19.906 4.713 -4.784 1.00 95.75 72 LEU A O 1
ATOM 577 N N . PRO A 1 73 ? 20.351 6.253 -6.369 1.00 95.00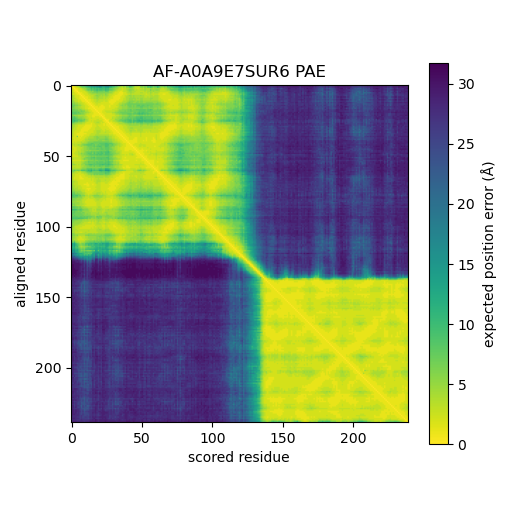 73 PRO A N 1
ATOM 578 C CA . PRO A 1 73 ? 21.412 6.932 -5.632 1.00 95.00 73 PRO A CA 1
ATOM 579 C C . PRO A 1 73 ? 20.809 7.876 -4.585 1.00 95.00 73 PRO A C 1
ATOM 581 O O . PRO A 1 73 ? 21.089 9.074 -4.571 1.00 95.00 73 PRO A O 1
ATOM 584 N N . ILE A 1 74 ? 19.876 7.370 -3.783 1.00 96.06 74 ILE A N 1
ATOM 585 C CA . ILE A 1 74 ? 19.120 8.145 -2.808 1.00 96.06 74 ILE A CA 1
ATOM 586 C C . ILE A 1 74 ? 19.179 7.400 -1.486 1.00 96.06 74 ILE A C 1
ATOM 588 O O . ILE A 1 74 ? 18.709 6.262 -1.394 1.00 96.06 74 ILE A O 1
ATOM 592 N N . ARG A 1 75 ? 19.719 8.068 -0.468 1.00 95.25 75 ARG A N 1
ATOM 593 C CA . ARG A 1 75 ? 19.671 7.608 0.915 1.00 95.25 75 ARG A CA 1
ATOM 594 C C . ARG A 1 75 ? 18.601 8.395 1.678 1.00 95.25 75 ARG A C 1
ATOM 596 O O . ARG A 1 75 ? 18.685 9.624 1.737 1.00 95.25 75 ARG A O 1
ATOM 603 N N . PRO A 1 76 ? 17.593 7.724 2.254 1.00 92.62 76 PRO A N 1
ATOM 604 C CA . PRO A 1 76 ? 16.673 8.351 3.196 1.00 92.62 76 PRO A CA 1
ATOM 605 C C . PRO A 1 76 ? 17.419 8.801 4.459 1.00 92.62 76 PRO A C 1
ATOM 607 O O . PRO A 1 76 ? 18.283 8.079 4.958 1.00 92.62 76 PRO A O 1
ATOM 610 N N . THR A 1 77 ? 17.086 9.982 4.978 1.00 92.00 77 THR A N 1
ATOM 611 C CA . THR A 1 77 ? 17.590 10.504 6.259 1.00 92.00 77 THR A CA 1
ATOM 612 C C . THR A 1 77 ? 16.474 11.245 6.991 1.00 92.00 77 THR A C 1
ATOM 614 O O . THR A 1 77 ? 15.473 11.603 6.367 1.00 92.00 77 THR A O 1
ATOM 617 N N . ASP A 1 78 ? 16.665 11.532 8.278 1.00 91.19 78 ASP A N 1
ATOM 618 C CA . ASP A 1 78 ? 15.696 12.279 9.095 1.00 91.19 78 ASP A CA 1
ATOM 619 C C . ASP A 1 78 ? 15.426 13.700 8.562 1.00 91.19 78 ASP A C 1
ATOM 621 O O . ASP A 1 78 ? 14.349 14.255 8.764 1.00 91.19 78 ASP A O 1
ATOM 625 N N . GLU A 1 79 ? 16.385 14.290 7.840 1.00 94.31 79 GLU A N 1
ATOM 626 C CA . GLU A 1 79 ? 16.254 15.614 7.212 1.00 94.31 79 GLU A CA 1
ATOM 627 C C . GLU A 1 79 ? 15.682 15.540 5.781 1.00 94.31 79 GLU A C 1
ATOM 629 O O . GLU A 1 79 ? 15.523 16.563 5.111 1.00 94.31 79 GLU A O 1
ATOM 634 N N . GLY A 1 80 ? 15.364 14.332 5.308 1.00 91.62 80 GLY A N 1
ATOM 635 C CA . GLY A 1 80 ? 14.869 14.049 3.964 1.00 91.62 80 GLY A CA 1
ATOM 636 C C . GLY A 1 80 ? 15.844 13.233 3.103 1.00 91.62 80 GLY A C 1
ATOM 637 O O . GLY A 1 80 ? 16.941 12.870 3.537 1.00 91.62 80 GLY A O 1
ATOM 638 N N . PRO A 1 81 ? 15.448 12.885 1.867 1.00 93.88 81 PRO A N 1
ATOM 639 C CA . PRO A 1 81 ? 16.281 12.099 0.964 1.00 93.88 81 PRO A CA 1
ATOM 640 C C . PRO A 1 81 ? 17.489 12.908 0.483 1.00 93.88 81 PRO A C 1
ATOM 642 O O . PRO A 1 81 ? 17.348 14.025 -0.018 1.00 93.88 81 PRO A O 1
ATOM 645 N N . VAL A 1 82 ? 18.677 12.315 0.572 1.00 95.38 82 VAL A N 1
ATOM 646 C CA . VAL A 1 82 ? 19.918 12.897 0.049 1.00 95.38 82 VAL A CA 1
ATOM 647 C C . VAL A 1 82 ? 20.445 12.072 -1.115 1.00 95.38 82 VAL A C 1
ATOM 649 O O . VAL A 1 82 ? 20.249 10.857 -1.172 1.00 95.38 82 VAL A O 1
ATOM 652 N N . TYR A 1 83 ? 21.125 12.733 -2.052 1.00 95.12 83 TYR A N 1
ATOM 653 C CA . TYR A 1 83 ? 21.850 12.026 -3.101 1.00 95.12 83 TYR A CA 1
ATOM 654 C C . TYR A 1 83 ? 23.017 11.256 -2.482 1.00 95.12 83 TYR A C 1
ATOM 656 O O . TYR A 1 83 ? 23.876 11.855 -1.834 1.00 95.12 83 TYR A O 1
ATOM 664 N N . ASP A 1 84 ? 23.049 9.949 -2.709 1.00 94.00 84 ASP A N 1
ATOM 665 C CA . ASP A 1 84 ? 24.088 9.067 -2.197 1.00 94.00 84 ASP A CA 1
ATOM 666 C C . ASP A 1 84 ? 24.303 7.875 -3.149 1.00 94.00 84 ASP A C 1
ATOM 668 O O . ASP A 1 84 ? 23.430 7.004 -3.253 1.00 94.00 84 ASP A O 1
ATOM 672 N N . PRO A 1 85 ? 25.412 7.837 -3.910 1.00 92.12 85 PRO A N 1
ATOM 673 C CA . PRO A 1 85 ? 25.596 6.866 -4.981 1.00 92.12 85 PRO A CA 1
ATOM 674 C C . PRO A 1 85 ? 25.637 5.424 -4.462 1.00 92.12 85 PRO A C 1
ATOM 676 O O . PRO A 1 85 ? 26.159 5.129 -3.387 1.00 92.12 85 PRO A O 1
ATOM 679 N N . VAL A 1 86 ? 25.111 4.504 -5.265 1.00 92.38 86 VAL A N 1
ATOM 680 C CA . VAL A 1 86 ? 25.264 3.063 -5.061 1.00 92.38 86 VAL A CA 1
ATOM 681 C C . VAL A 1 86 ? 26.687 2.664 -5.478 1.00 92.38 86 VAL A C 1
ATOM 683 O O . VAL A 1 86 ? 27.118 3.043 -6.572 1.00 92.38 86 VAL A O 1
ATOM 686 N N . PRO A 1 87 ? 27.429 1.892 -4.662 1.00 87.94 87 PRO A N 1
ATOM 687 C CA . PRO A 1 87 ? 28.817 1.517 -4.938 1.00 87.94 87 PRO A CA 1
ATOM 688 C C . PRO A 1 87 ? 28.904 0.410 -6.001 1.00 87.94 87 PRO A C 1
ATOM 690 O O . PRO A 1 87 ? 29.249 -0.739 -5.720 1.00 87.94 87 PRO A O 1
ATOM 693 N N . THR A 1 88 ? 28.564 0.740 -7.245 1.00 88.44 88 THR A N 1
ATOM 694 C CA . THR A 1 88 ? 28.690 -0.190 -8.371 1.00 88.44 88 THR A CA 1
ATOM 695 C C . THR A 1 88 ? 30.144 -0.288 -8.847 1.00 88.44 88 THR A C 1
ATOM 697 O O . THR A 1 88 ? 30.971 0.588 -8.587 1.00 88.44 88 THR A O 1
ATOM 700 N N . ALA A 1 89 ? 30.470 -1.363 -9.567 1.00 86.56 89 ALA A N 1
ATOM 701 C CA . ALA A 1 89 ? 31.790 -1.563 -10.174 1.00 86.56 89 ALA A CA 1
ATOM 702 C C . ALA A 1 89 ? 31.845 -1.157 -11.660 1.00 86.56 89 ALA A C 1
ATOM 704 O O . ALA A 1 89 ? 32.844 -1.421 -12.327 1.00 86.56 89 ALA A O 1
ATOM 705 N N . PHE A 1 90 ? 30.768 -0.581 -12.205 1.00 88.38 90 PHE A N 1
ATOM 706 C CA . PHE A 1 90 ? 30.697 -0.230 -13.620 1.00 88.38 90 PHE A CA 1
ATOM 707 C C . PHE A 1 90 ? 31.236 1.182 -13.843 1.00 88.38 90 PHE A C 1
ATOM 709 O O . PHE A 1 90 ? 30.601 2.160 -13.451 1.00 88.38 90 PHE A O 1
ATOM 716 N N . GLU A 1 91 ? 32.403 1.280 -14.474 1.00 92.62 91 GLU A N 1
ATOM 717 C CA . GLU A 1 91 ? 33.023 2.556 -14.826 1.00 92.62 91 GLU A CA 1
ATOM 718 C C . GLU A 1 91 ? 32.393 3.121 -16.108 1.00 92.62 91 GLU A C 1
ATOM 720 O O . GLU A 1 91 ? 32.323 2.465 -17.152 1.00 92.62 91 GLU A O 1
ATOM 725 N N . LEU A 1 92 ? 31.912 4.354 -16.017 1.00 90.94 92 LEU A N 1
ATOM 726 C CA . LEU A 1 92 ? 31.373 5.123 -17.124 1.00 90.94 92 LEU A CA 1
ATOM 727 C C . LEU A 1 92 ? 32.518 5.723 -17.961 1.00 90.94 92 LEU A C 1
ATOM 729 O O . LEU A 1 92 ? 33.628 5.915 -17.466 1.00 90.94 92 LEU A O 1
ATOM 733 N N . PRO A 1 93 ? 32.267 6.121 -19.224 1.00 94.88 93 PRO A N 1
ATOM 734 C CA . PRO A 1 93 ? 33.303 6.701 -20.087 1.00 94.88 93 PRO A CA 1
ATOM 735 C C . PRO A 1 93 ? 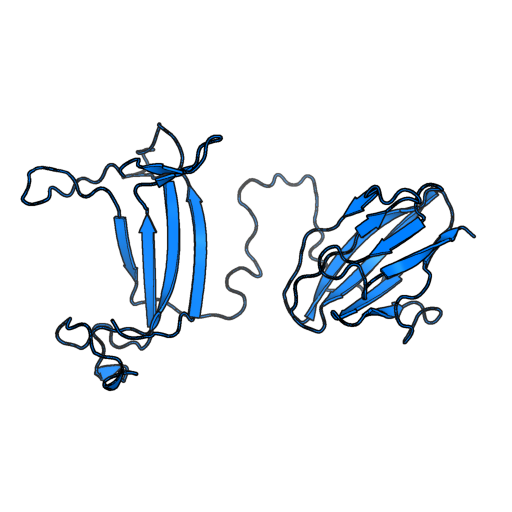33.987 7.971 -19.551 1.00 94.88 93 PRO A C 1
ATOM 737 O O . PRO A 1 93 ? 35.028 8.366 -20.072 1.00 94.88 93 PRO A O 1
ATOM 740 N N . ASN A 1 94 ? 33.396 8.639 -18.558 1.00 91.44 94 ASN A N 1
ATOM 741 C CA . ASN A 1 94 ? 33.960 9.815 -17.895 1.00 91.44 94 ASN A CA 1
ATOM 742 C C . ASN A 1 94 ? 34.884 9.471 -16.706 1.00 91.44 94 ASN A C 1
ATOM 744 O O . ASN A 1 94 ? 35.440 10.395 -16.116 1.00 91.44 94 ASN A O 1
ATOM 748 N N . GLY A 1 95 ? 35.066 8.187 -16.379 1.00 92.06 95 GLY A N 1
ATOM 749 C CA . GLY A 1 95 ? 35.874 7.708 -15.252 1.00 92.06 95 GLY A CA 1
ATOM 750 C C . GLY A 1 95 ? 35.125 7.633 -13.918 1.00 92.06 95 GLY A C 1
ATOM 751 O O . GLY A 1 95 ? 35.693 7.176 -12.928 1.00 92.06 95 GLY A O 1
ATOM 752 N N . ASP A 1 96 ? 33.860 8.057 -13.876 1.00 90.00 96 ASP A N 1
ATOM 753 C CA . ASP A 1 96 ? 33.010 7.896 -12.697 1.00 90.00 96 ASP A CA 1
ATOM 754 C C . ASP A 1 96 ? 32.365 6.507 -12.691 1.00 90.00 96 ASP A C 1
ATOM 756 O O . ASP A 1 96 ? 32.190 5.876 -13.730 1.00 90.00 96 ASP A O 1
ATOM 760 N N . HIS A 1 97 ? 31.949 6.027 -11.523 1.00 91.44 97 HIS A N 1
ATOM 761 C CA . HIS A 1 97 ? 31.170 4.794 -11.434 1.00 91.44 97 HIS A CA 1
ATOM 762 C C . HIS A 1 97 ? 29.680 5.088 -11.642 1.00 91.44 97 HIS A C 1
ATOM 764 O O . HIS A 1 97 ? 29.179 6.135 -11.223 1.00 91.44 97 HIS A O 1
ATOM 770 N N . GLN A 1 98 ? 28.948 4.159 -12.261 1.00 93.25 98 GLN A N 1
ATOM 771 C CA . GLN A 1 98 ? 27.498 4.270 -12.397 1.00 93.25 98 GLN A CA 1
ATOM 772 C C . GLN A 1 98 ? 26.856 4.363 -11.001 1.00 93.25 98 GLN A C 1
ATOM 774 O O . GLN A 1 98 ? 27.034 3.452 -10.193 1.00 93.25 98 GLN A O 1
ATOM 779 N N . PRO A 1 99 ? 26.089 5.422 -10.689 1.00 93.06 99 PRO A N 1
ATOM 780 C CA . PRO A 1 99 ? 25.671 5.670 -9.312 1.00 93.06 99 PRO A CA 1
ATOM 781 C C . PRO A 1 99 ? 24.415 4.887 -8.905 1.00 93.06 99 PRO A C 1
ATOM 783 O O . PRO A 1 99 ? 23.962 5.019 -7.778 1.00 93.06 99 PRO A O 1
ATOM 786 N N . PHE A 1 100 ? 23.823 4.094 -9.798 1.00 94.62 100 PHE A N 1
ATOM 787 C CA . PHE A 1 100 ? 22.569 3.376 -9.567 1.00 94.62 100 PHE A CA 1
ATOM 788 C C . PHE A 1 100 ? 22.610 1.989 -10.202 1.00 94.62 100 PHE A C 1
ATOM 790 O O . PHE A 1 100 ? 23.368 1.751 -11.146 1.00 94.62 100 PHE A O 1
ATOM 797 N N . ILE A 1 101 ? 21.753 1.089 -9.734 1.00 92.81 101 ILE A N 1
ATOM 798 C CA . ILE A 1 101 ? 21.539 -0.215 -10.372 1.00 92.81 101 ILE A CA 1
ATOM 799 C C . ILE A 1 101 ? 20.191 -0.167 -11.078 1.00 92.81 101 ILE A C 1
ATOM 801 O O . ILE A 1 101 ? 19.210 0.267 -10.487 1.00 92.81 101 ILE A O 1
ATOM 805 N N . HIS A 1 102 ? 20.140 -0.619 -12.329 1.00 93.44 102 HIS A N 1
ATOM 806 C CA . HIS A 1 102 ? 18.890 -0.864 -13.046 1.00 93.44 102 HIS A CA 1
ATOM 807 C C . HIS A 1 102 ? 18.968 -2.246 -13.676 1.00 93.44 102 HIS A C 1
ATOM 809 O O . HIS A 1 102 ? 19.782 -2.485 -14.566 1.00 93.44 102 HIS A O 1
ATOM 815 N N . ALA A 1 103 ? 18.145 -3.152 -13.168 1.00 90.88 103 ALA A N 1
ATOM 816 C CA . ALA A 1 103 ? 18.003 -4.506 -13.665 1.00 90.88 103 ALA A CA 1
ATOM 817 C C . ALA A 1 103 ? 16.612 -4.684 -14.276 1.00 90.88 103 ALA A C 1
ATOM 819 O O . ALA A 1 103 ? 15.644 -4.040 -13.863 1.00 90.88 103 ALA A O 1
ATOM 820 N N . MET A 1 104 ? 16.534 -5.544 -15.286 1.00 89.75 104 MET A N 1
ATOM 821 C CA . MET A 1 104 ? 15.295 -5.893 -15.967 1.00 89.75 104 MET A CA 1
ATOM 822 C C . MET A 1 104 ? 15.131 -7.408 -15.932 1.00 89.75 104 MET A C 1
ATOM 824 O O . MET A 1 104 ? 16.081 -8.135 -16.226 1.00 89.75 104 MET A O 1
ATOM 828 N N . TRP A 1 105 ? 13.933 -7.865 -15.589 1.00 91.94 105 TRP A N 1
ATOM 829 C CA . TRP A 1 105 ? 13.542 -9.267 -15.609 1.00 91.94 105 TRP A CA 1
ATOM 830 C C . TRP A 1 105 ? 12.437 -9.461 -16.635 1.00 91.94 105 TRP A C 1
ATOM 832 O O . TRP A 1 105 ? 11.394 -8.824 -16.569 1.00 91.94 105 TRP A O 1
ATOM 842 N N . GLU A 1 106 ? 12.702 -10.354 -17.582 1.00 87.75 106 GLU A N 1
ATOM 843 C CA . GLU A 1 106 ? 11.828 -10.670 -18.719 1.00 87.75 106 GLU A CA 1
ATOM 844 C C . GLU A 1 106 ? 11.145 -12.039 -18.563 1.00 87.75 106 GLU A C 1
ATOM 846 O O . GLU A 1 106 ? 10.495 -12.535 -19.476 1.00 87.75 106 GLU A O 1
ATOM 851 N N . GLN A 1 107 ? 11.360 -12.706 -17.430 1.00 86.38 107 GLN A N 1
ATOM 852 C CA . GLN A 1 107 ? 10.760 -14.000 -17.090 1.00 86.38 107 GLN A CA 1
ATOM 853 C C . GLN A 1 107 ? 9.807 -13.861 -15.901 1.00 86.38 107 GLN A C 1
ATOM 855 O O . GLN A 1 107 ? 9.596 -14.820 -15.165 1.00 86.38 107 GLN A O 1
ATOM 860 N N . ASP A 1 108 ? 9.269 -12.662 -15.702 1.00 88.88 108 ASP A N 1
ATOM 861 C CA . ASP A 1 108 ? 8.273 -12.377 -14.685 1.00 88.88 108 ASP A CA 1
ATOM 862 C C . ASP A 1 108 ? 6.928 -13.031 -15.026 1.00 88.88 108 ASP A C 1
ATOM 864 O O . ASP A 1 108 ? 6.588 -13.297 -16.186 1.00 88.88 108 ASP A O 1
ATOM 868 N N . GLU A 1 109 ? 6.169 -13.308 -13.975 1.00 88.25 109 GLU A N 1
ATOM 869 C CA . GLU A 1 109 ? 4.806 -13.810 -14.026 1.00 88.25 109 GLU A CA 1
ATOM 870 C C . GLU A 1 109 ? 3.956 -12.905 -13.139 1.00 88.25 109 GLU A C 1
ATOM 872 O O . GLU A 1 109 ? 4.342 -12.589 -12.014 1.00 88.25 109 GLU A O 1
ATOM 877 N N . ILE A 1 110 ? 2.823 -12.451 -13.671 1.00 88.38 110 ILE A N 1
ATOM 878 C CA . ILE A 1 110 ? 1.842 -11.698 -12.896 1.00 88.38 110 ILE A CA 1
ATOM 879 C C . ILE A 1 110 ? 0.882 -12.723 -12.307 1.00 88.38 110 ILE A C 1
ATOM 881 O O . ILE A 1 110 ? 0.187 -13.415 -13.050 1.00 88.38 110 ILE A O 1
ATOM 885 N N . VAL A 1 111 ? 0.869 -12.810 -10.983 1.00 87.69 111 VAL A N 1
ATOM 886 C CA . VAL A 1 111 ? -0.023 -13.683 -10.219 1.00 87.69 111 VAL A CA 1
ATOM 887 C C . VAL A 1 111 ? -0.987 -12.839 -9.398 1.00 87.69 111 VAL A C 1
ATOM 889 O O . VAL A 1 111 ? -0.711 -11.672 -9.114 1.00 87.69 111 VAL A O 1
ATOM 892 N N . ASP A 1 112 ? -2.113 -13.439 -9.035 1.00 83.56 112 ASP A N 1
ATOM 893 C CA . ASP A 1 112 ? -3.042 -12.855 -8.076 1.00 83.56 112 ASP A CA 1
ATOM 894 C C . ASP A 1 112 ? -2.524 -13.100 -6.652 1.00 83.56 112 ASP A C 1
ATOM 896 O O . ASP A 1 112 ? -2.009 -14.185 -6.377 1.00 83.56 112 ASP A O 1
ATOM 900 N N . GLY A 1 113 ? -2.589 -12.088 -5.786 1.00 77.69 113 GLY A N 1
ATOM 901 C CA . GLY A 1 113 ? -2.090 -12.164 -4.406 1.00 77.69 113 GLY A CA 1
ATOM 902 C C . GLY A 1 113 ? -0.651 -12.701 -4.243 1.00 77.69 113 GLY A C 1
ATOM 903 O O . GLY A 1 113 ? -0.455 -13.647 -3.482 1.00 77.69 113 GLY A O 1
ATOM 904 N N . PRO A 1 114 ? 0.393 -12.128 -4.888 1.00 73.38 114 PRO A N 1
ATOM 905 C CA . PRO A 1 114 ? 1.772 -12.652 -4.821 1.00 73.38 114 PRO A CA 1
ATOM 906 C C . PRO A 1 114 ? 2.370 -12.706 -3.407 1.00 73.38 114 PRO A C 1
ATOM 908 O O . PRO A 1 114 ? 3.385 -13.370 -3.197 1.00 73.38 114 PRO A O 1
ATOM 911 N N . PHE A 1 115 ? 1.770 -11.980 -2.464 1.00 75.88 115 PHE A N 1
ATOM 912 C CA . PHE A 1 115 ? 2.197 -11.874 -1.073 1.00 75.88 115 PHE A CA 1
ATOM 913 C C . PHE A 1 115 ? 1.116 -12.333 -0.091 1.00 75.88 115 PHE A C 1
ATOM 915 O O . PHE A 1 115 ? 1.263 -12.069 1.094 1.00 75.88 115 PHE A O 1
ATOM 922 N N . ALA A 1 116 ? 0.060 -13.008 -0.564 1.00 78.94 116 ALA A N 1
ATOM 923 C CA . ALA A 1 116 ? -1.027 -13.472 0.300 1.00 78.94 116 ALA A CA 1
ATOM 924 C C . ALA A 1 116 ? -0.520 -14.379 1.437 1.00 78.94 116 ALA A C 1
ATOM 926 O O . ALA A 1 116 ? -1.023 -14.297 2.545 1.00 78.94 116 ALA A O 1
ATOM 927 N N . ASP A 1 117 ? 0.528 -15.169 1.171 1.00 79.44 117 ASP A N 1
ATOM 928 C CA . ASP A 1 117 ? 1.167 -16.054 2.155 1.00 79.44 117 ASP A CA 1
ATOM 929 C C . ASP A 1 117 ? 2.533 -15.517 2.656 1.00 79.44 117 ASP A C 1
ATOM 931 O O . ASP A 1 117 ? 3.360 -16.282 3.160 1.00 79.44 117 ASP A O 1
ATOM 935 N N . TRP A 1 118 ? 2.866 -14.241 2.412 1.00 80.19 118 TRP A N 1
ATOM 936 C CA . TRP A 1 118 ? 4.177 -13.684 2.772 1.00 80.19 118 TRP A CA 1
ATOM 937 C C . TRP A 1 118 ? 4.156 -13.036 4.159 1.00 80.19 118 TRP A C 1
ATOM 939 O O . TRP A 1 118 ? 3.466 -12.047 4.379 1.00 80.19 118 TRP A O 1
ATOM 949 N N . GLU A 1 119 ? 5.006 -13.530 5.059 1.00 77.69 119 GLU A N 1
ATOM 950 C CA . GLU A 1 119 ? 5.200 -12.984 6.406 1.00 77.69 119 GLU A CA 1
ATOM 951 C C . GLU A 1 119 ? 6.538 -12.237 6.530 1.00 77.69 119 GLU A C 1
ATOM 953 O O . GLU A 1 119 ? 7.540 -12.576 5.883 1.00 77.69 119 GLU A O 1
ATOM 958 N N . PHE A 1 120 ? 6.589 -11.223 7.398 1.00 69.75 120 PHE A N 1
ATOM 959 C CA . PHE A 1 120 ? 7.796 -10.423 7.599 1.00 69.75 120 PHE A CA 1
ATOM 960 C C . PHE A 1 120 ? 8.909 -11.249 8.282 1.00 69.75 120 PHE A C 1
ATOM 962 O O . PHE A 1 120 ? 8.723 -11.735 9.401 1.00 69.75 120 PHE A O 1
ATOM 969 N N . PRO A 1 121 ? 10.108 -11.389 7.682 1.00 61.62 121 PRO A N 1
ATOM 970 C CA . PRO A 1 121 ? 11.181 -12.179 8.281 1.00 61.62 121 PRO A CA 1
ATOM 971 C C . PRO A 1 121 ? 11.673 -11.560 9.596 1.00 61.62 121 PRO A C 1
ATOM 973 O O . PRO A 1 121 ? 12.201 -10.447 9.599 1.00 61.62 121 PRO A O 1
ATOM 976 N N . GLY A 1 122 ? 11.570 -12.304 10.700 1.00 59.19 122 GLY A N 1
ATOM 977 C CA . GLY A 1 122 ? 12.008 -11.842 12.023 1.00 59.19 122 GLY A CA 1
ATOM 978 C C . GLY A 1 122 ? 10.931 -11.125 12.838 1.00 59.19 122 GLY A C 1
ATOM 979 O O . GLY A 1 122 ? 11.268 -10.506 13.845 1.00 59.19 122 GLY A O 1
ATOM 980 N N . ALA A 1 123 ? 9.662 -11.222 12.437 1.00 52.84 123 ALA A N 1
ATOM 981 C CA . ALA A 1 123 ? 8.585 -11.203 13.415 1.00 52.84 123 ALA A CA 1
ATOM 982 C C . ALA A 1 123 ? 8.770 -12.446 14.306 1.00 52.84 123 ALA A C 1
ATOM 984 O O . ALA A 1 123 ? 8.529 -13.571 13.872 1.00 52.84 123 ALA A O 1
ATOM 985 N N . ASP A 1 124 ? 9.344 -12.269 15.498 1.00 45.66 124 ASP A N 1
ATOM 986 C CA . ASP A 1 124 ? 9.307 -13.308 16.528 1.00 45.66 124 ASP A CA 1
ATOM 987 C C . ASP A 1 124 ? 7.833 -13.637 16.837 1.00 45.66 124 ASP A C 1
ATOM 989 O O . ASP A 1 124 ? 6.975 -12.759 16.754 1.00 45.66 124 ASP A O 1
ATOM 993 N N . GLU A 1 125 ? 7.551 -14.898 17.182 1.00 47.81 125 GLU A N 1
ATOM 994 C CA . GLU A 1 125 ? 6.227 -15.459 17.516 1.00 47.81 125 GLU A CA 1
ATOM 995 C C . GLU A 1 125 ? 5.613 -14.872 18.816 1.00 47.81 125 GLU A C 1
ATOM 997 O O . GLU A 1 125 ? 5.127 -15.611 19.665 1.00 47.81 125 GLU A O 1
ATOM 1002 N N . ASP A 1 126 ? 5.644 -13.555 19.004 1.00 44.06 126 ASP A N 1
ATOM 1003 C CA . ASP A 1 126 ? 4.937 -12.836 20.071 1.00 44.06 126 ASP A CA 1
ATOM 1004 C C . ASP A 1 126 ? 4.153 -11.671 19.452 1.00 44.06 126 ASP A C 1
ATOM 1006 O O . ASP A 1 126 ? 4.397 -10.498 19.706 1.00 44.06 126 ASP A O 1
ATOM 1010 N N . GLU A 1 127 ? 3.257 -12.030 18.545 1.00 42.03 127 GLU A N 1
ATOM 1011 C CA . GLU A 1 127 ? 1.851 -11.629 18.529 1.00 42.03 127 GLU A CA 1
ATOM 1012 C C . GLU A 1 127 ? 1.250 -12.379 17.348 1.00 42.03 127 GLU A C 1
ATOM 1014 O O . GLU A 1 127 ? 1.448 -12.036 16.184 1.00 42.03 127 GLU A O 1
ATOM 1019 N N . SER A 1 128 ? 0.590 -13.494 17.656 1.00 37.72 128 SER A N 1
ATOM 1020 C CA . SER A 1 128 ? -0.230 -14.215 16.700 1.00 37.72 128 SER A CA 1
ATOM 1021 C C . SER A 1 128 ? -1.327 -13.276 16.202 1.00 37.72 128 SER A C 1
ATOM 1023 O O . SER A 1 128 ? -2.423 -13.248 16.763 1.00 37.72 128 SER A O 1
ATOM 1025 N N . ALA A 1 129 ? -1.043 -12.526 15.140 1.00 40.22 129 ALA A N 1
ATOM 1026 C CA . ALA A 1 129 ? -2.061 -12.130 14.194 1.00 40.22 129 ALA A CA 1
ATOM 1027 C C . ALA A 1 129 ? -2.609 -13.446 13.645 1.00 40.22 129 ALA A C 1
ATOM 1029 O O . ALA A 1 129 ? -1.992 -14.128 12.830 1.00 40.22 129 ALA A O 1
ATOM 1030 N N . SER A 1 130 ? -3.706 -13.887 14.248 1.00 38.75 130 SER A N 1
ATOM 1031 C CA . SER A 1 130 ? -4.489 -14.992 13.742 1.00 38.75 130 SER A CA 1
ATOM 1032 C C . SER A 1 130 ? -4.891 -14.624 12.319 1.00 38.75 130 SER A C 1
ATOM 1034 O O . SER A 1 130 ? -5.836 -13.857 12.138 1.00 38.75 130 SER A O 1
ATOM 1036 N N . ASP A 1 131 ? -4.221 -15.218 11.331 1.00 42.41 131 ASP A N 1
ATOM 1037 C CA . ASP A 1 131 ? -4.803 -15.503 10.022 1.00 42.41 131 ASP A CA 1
ATOM 1038 C C . ASP A 1 131 ? -6.016 -16.411 10.244 1.00 42.41 131 ASP A C 1
ATOM 1040 O O . ASP A 1 131 ? -5.998 -17.641 10.115 1.00 42.41 131 ASP A O 1
ATOM 1044 N N . GLY A 1 132 ? -7.096 -15.772 10.677 1.00 35.59 132 GLY A N 1
ATOM 1045 C CA . GLY A 1 132 ? -8.408 -16.354 10.746 1.00 35.59 132 GLY A CA 1
ATOM 1046 C C . GLY A 1 132 ? -8.937 -16.391 9.330 1.00 35.59 132 GLY A C 1
ATOM 1047 O O . GLY A 1 132 ? -9.550 -15.434 8.868 1.00 35.59 132 GLY A O 1
ATOM 1048 N N . ALA A 1 133 ? -8.779 -17.534 8.665 1.00 35.34 133 ALA A N 1
ATOM 1049 C CA . ALA A 1 133 ? -9.864 -18.023 7.829 1.00 35.34 133 ALA A CA 1
ATOM 1050 C C . ALA A 1 133 ? -11.165 -17.787 8.617 1.00 35.34 133 ALA A C 1
ATOM 1052 O O . ALA A 1 133 ? -11.326 -18.381 9.683 1.00 35.34 133 ALA A O 1
ATOM 1053 N N . GLY A 1 134 ? -11.988 -16.841 8.148 1.00 36.44 134 GLY A N 1
ATOM 1054 C CA . GLY A 1 134 ? -13.049 -16.213 8.932 1.00 36.44 134 GLY A CA 1
ATOM 1055 C C . GLY A 1 134 ? -13.799 -17.195 9.826 1.00 36.44 134 GLY A C 1
ATOM 1056 O O . GLY A 1 134 ? -14.473 -18.104 9.341 1.00 36.44 134 GLY A O 1
ATOM 1057 N N . SER A 1 135 ? -13.679 -17.009 11.139 1.00 38.69 135 SER A N 1
ATOM 1058 C CA . SER A 1 135 ? -14.741 -17.426 12.037 1.00 38.69 135 SER A CA 1
ATOM 1059 C C . SER A 1 135 ? -15.837 -16.367 11.950 1.00 38.69 135 SER A C 1
ATOM 1061 O O . SER A 1 135 ? -15.588 -15.172 12.102 1.00 38.69 135 SER A O 1
ATOM 1063 N N . ASP A 1 136 ? -17.069 -16.804 11.718 1.00 53.91 136 ASP A N 1
ATOM 1064 C CA . ASP A 1 136 ? -18.289 -15.992 11.813 1.00 53.91 136 ASP A CA 1
ATOM 1065 C C . ASP A 1 136 ? -18.593 -15.550 13.274 1.00 53.91 136 ASP A C 1
ATOM 1067 O O . ASP A 1 136 ? -19.752 -15.422 13.657 1.00 53.91 136 ASP A O 1
ATOM 1071 N N . GLU A 1 137 ? -17.580 -15.379 14.135 1.00 65.75 137 GLU A N 1
ATOM 1072 C CA . GLU A 1 137 ? -17.715 -15.310 15.604 1.00 65.75 137 GLU A CA 1
ATOM 1073 C C . GLU A 1 137 ? -17.136 -14.017 16.222 1.00 65.75 137 GLU A C 1
ATOM 1075 O O . GLU A 1 137 ? -16.584 -14.051 17.318 1.00 65.75 137 GLU A O 1
ATOM 1080 N N . GLY A 1 138 ? -17.240 -12.871 15.541 1.00 78.88 138 GLY A N 1
ATOM 1081 C CA . GLY A 1 138 ? -17.030 -11.561 16.180 1.00 78.88 138 GLY A CA 1
ATOM 1082 C C . GLY A 1 138 ? -18.263 -11.124 16.982 1.00 78.88 138 GLY A C 1
ATOM 1083 O O . GLY A 1 138 ? -19.388 -11.443 16.592 1.00 78.88 138 GLY A O 1
ATOM 1084 N N . ASP A 1 139 ? -18.076 -10.367 18.066 1.00 94.81 139 ASP A N 1
ATOM 1085 C CA . ASP A 1 139 ? -19.183 -9.738 18.806 1.00 94.81 139 ASP A CA 1
ATOM 1086 C C . ASP A 1 139 ? -19.930 -8.726 17.932 1.00 94.81 139 ASP A C 1
ATOM 1088 O O . ASP A 1 139 ? -21.148 -8.589 18.038 1.00 94.81 139 ASP A O 1
ATOM 1092 N N . PHE A 1 140 ? -19.196 -8.056 17.038 1.00 96.50 140 PHE A N 1
ATOM 1093 C CA . PHE A 1 140 ? -19.733 -7.167 16.016 1.00 96.50 140 PHE A CA 1
ATOM 1094 C C . PHE A 1 140 ? -19.117 -7.469 14.655 1.00 96.50 140 PHE A C 1
ATOM 1096 O O . PHE A 1 140 ? -17.928 -7.779 14.544 1.00 96.50 140 PHE A O 1
ATOM 1103 N N . ARG A 1 141 ? -19.924 -7.304 13.607 1.00 96.81 141 ARG A N 1
ATOM 1104 C CA . ARG A 1 141 ? -19.501 -7.386 12.217 1.00 96.81 141 ARG A CA 1
ATOM 1105 C C . ARG A 1 141 ? -20.011 -6.198 11.417 1.00 96.81 141 ARG A C 1
ATOM 1107 O O . ARG A 1 141 ? -21.205 -5.894 11.453 1.00 96.81 141 ARG A O 1
ATOM 1114 N N . LEU A 1 142 ? -19.101 -5.547 10.696 1.00 98.25 142 LEU A N 1
ATOM 1115 C CA . LEU A 1 142 ? -19.387 -4.393 9.843 1.00 98.25 142 LEU A CA 1
ATOM 1116 C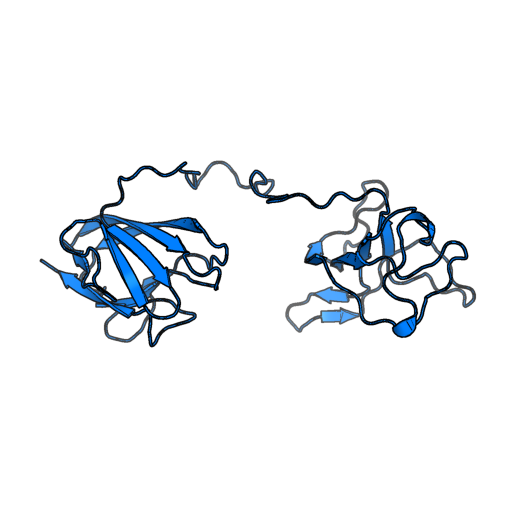 C . LEU A 1 142 ? -18.905 -4.630 8.402 1.00 98.25 142 LEU A C 1
ATOM 1118 O O . LEU A 1 142 ? -17.916 -5.320 8.170 1.00 98.25 142 LEU A O 1
ATOM 1122 N N . LEU A 1 143 ? -19.555 -3.989 7.434 1.00 98.12 143 LEU A N 1
ATOM 1123 C CA . LEU A 1 143 ? -19.086 -3.877 6.054 1.00 98.12 143 LEU A CA 1
ATOM 1124 C C . LEU A 1 143 ? -18.617 -2.438 5.808 1.00 98.12 143 LEU A C 1
ATOM 1126 O O . LEU A 1 143 ? -19.377 -1.480 5.974 1.00 98.12 143 LEU A O 1
ATOM 1130 N N . GLY A 1 144 ? -17.352 -2.288 5.433 1.00 97.69 144 GLY A N 1
ATOM 1131 C CA . GLY A 1 144 ? -16.696 -1.021 5.148 1.00 97.69 144 GLY A CA 1
ATOM 1132 C C . GLY A 1 144 ? -16.951 -0.566 3.718 1.00 97.69 144 GLY A C 1
ATOM 1133 O O . GLY A 1 144 ? -16.422 -1.141 2.767 1.00 97.69 144 GLY A O 1
ATOM 1134 N N . ASN A 1 145 ? -17.744 0.492 3.574 1.00 96.12 145 ASN A N 1
ATOM 1135 C CA . ASN A 1 145 ? -17.960 1.205 2.323 1.00 96.12 145 ASN A CA 1
ATOM 1136 C C . ASN A 1 145 ? -17.765 2.703 2.575 1.00 96.12 145 ASN A C 1
ATOM 1138 O O . ASN A 1 145 ? -18.262 3.223 3.569 1.00 96.12 145 ASN A O 1
ATOM 1142 N N . ALA A 1 146 ? -17.132 3.444 1.665 1.00 94.19 146 ALA A N 1
ATOM 1143 C CA . ALA A 1 146 ? -16.897 4.879 1.857 1.00 94.19 146 ALA A CA 1
ATOM 1144 C C . ALA A 1 146 ? -18.175 5.709 2.108 1.00 94.19 146 ALA A C 1
ATOM 1146 O O . ALA A 1 146 ? -18.085 6.840 2.601 1.00 94.19 146 ALA A O 1
ATOM 1147 N N . ALA A 1 147 ? -19.360 5.182 1.777 1.00 96.31 147 ALA A N 1
ATOM 1148 C CA . ALA A 1 147 ? -20.642 5.786 2.128 1.00 96.31 147 ALA A CA 1
ATOM 1149 C C . ALA A 1 147 ? -21.016 5.647 3.618 1.00 96.31 147 ALA A C 1
ATOM 1151 O O . ALA A 1 147 ? -21.596 6.594 4.149 1.00 96.31 147 ALA A O 1
ATOM 1152 N N . ALA A 1 148 ? -20.709 4.518 4.268 1.00 98.00 148 ALA A N 1
ATOM 1153 C CA . ALA A 1 148 ? -20.994 4.234 5.678 1.00 98.00 148 ALA A CA 1
ATOM 1154 C C . ALA A 1 148 ? -20.359 2.905 6.131 1.00 98.00 148 ALA A C 1
ATOM 1156 O O . ALA A 1 148 ? -20.111 2.011 5.319 1.00 98.00 148 ALA A O 1
ATOM 1157 N N . TRP A 1 149 ? -20.203 2.731 7.445 1.00 98.56 149 TRP A N 1
ATOM 1158 C CA . TRP A 1 149 ? -20.134 1.389 8.024 1.00 98.56 149 TRP A CA 1
ATOM 1159 C C . TRP A 1 149 ? -21.528 0.761 7.976 1.00 98.56 149 TRP A C 1
ATOM 1161 O O . TRP A 1 149 ? -22.458 1.322 8.545 1.00 98.56 149 TRP A O 1
ATOM 1171 N N . MET A 1 150 ? -21.708 -0.373 7.307 1.00 98.44 150 MET A N 1
ATOM 1172 C CA . MET A 1 150 ? -22.978 -1.108 7.340 1.00 98.44 150 MET A CA 1
ATOM 1173 C C . MET A 1 150 ? -22.901 -2.208 8.395 1.00 98.44 150 MET A C 1
ATOM 1175 O O . MET A 1 150 ? -21.958 -2.992 8.372 1.00 98.44 150 MET A O 1
ATOM 1179 N N . GLY A 1 151 ? -23.868 -2.293 9.303 1.00 97.94 151 GLY A N 1
ATOM 1180 C CA . GLY A 1 151 ? -23.937 -3.415 10.236 1.00 97.94 151 GLY A CA 1
ATOM 1181 C C . GLY A 1 151 ? -24.287 -4.727 9.534 1.00 97.94 151 GLY A C 1
ATOM 1182 O O . GLY A 1 151 ? -25.156 -4.755 8.664 1.00 97.94 151 GLY A O 1
ATOM 1183 N N . ASP A 1 152 ? -23.620 -5.808 9.930 1.00 96.88 152 ASP A N 1
ATOM 1184 C CA . ASP A 1 152 ? -23.830 -7.167 9.407 1.00 96.88 152 ASP A CA 1
ATOM 1185 C C . ASP A 1 152 ? -24.230 -8.136 10.532 1.00 96.88 152 ASP A C 1
ATOM 1187 O O . ASP A 1 152 ? -25.216 -8.860 10.417 1.00 96.88 152 ASP A O 1
ATOM 1191 N N . ALA A 1 153 ? -23.538 -8.085 11.676 1.00 93.62 153 ALA A N 1
ATOM 1192 C CA . ALA A 1 153 ? -23.885 -8.856 12.870 1.00 93.62 153 ALA A CA 1
ATOM 1193 C C . ALA A 1 153 ? -23.552 -8.072 14.153 1.00 93.62 153 ALA A C 1
ATOM 1195 O O . ALA A 1 153 ? -22.604 -7.291 14.147 1.00 93.62 153 ALA A O 1
ATOM 1196 N N . PRO A 1 154 ? -24.280 -8.266 15.265 1.00 94.50 154 PRO A N 1
ATOM 1197 C CA . PRO A 1 154 ? -25.444 -9.138 15.429 1.00 94.50 154 PRO A CA 1
ATOM 1198 C C . PRO A 1 154 ? -26.684 -8.610 14.687 1.00 94.50 154 PRO A C 1
ATOM 1200 O O . PRO A 1 154 ? -26.704 -7.470 14.228 1.00 94.50 154 PRO A O 1
ATOM 1203 N N . ASP A 1 155 ? -27.762 -9.404 14.649 1.00 91.75 155 ASP A N 1
ATOM 1204 C CA . ASP A 1 155 ? -29.060 -9.021 14.052 1.00 91.75 155 ASP A CA 1
ATOM 1205 C C . ASP A 1 155 ? -29.578 -7.649 14.530 1.00 91.75 155 ASP A C 1
ATOM 1207 O O . ASP A 1 155 ? -30.367 -7.003 13.845 1.00 91.75 155 ASP A O 1
ATOM 1211 N N . ALA A 1 156 ? -29.160 -7.205 15.722 1.00 92.88 156 ALA A N 1
ATOM 1212 C CA . ALA A 1 156 ? -29.532 -5.912 16.285 1.00 92.88 156 ALA A CA 1
ATOM 1213 C C . ALA A 1 156 ? -28.987 -4.711 15.491 1.00 92.88 156 ALA A C 1
ATOM 1215 O O . ALA A 1 156 ? -29.615 -3.653 15.519 1.00 92.88 156 ALA A O 1
ATOM 1216 N N . ILE A 1 157 ? -27.860 -4.869 14.788 1.00 95.38 157 ILE A N 1
ATOM 1217 C CA . ILE A 1 157 ? -27.231 -3.803 13.994 1.00 95.38 157 ILE A CA 1
ATOM 1218 C C . ILE A 1 157 ? -27.295 -4.048 12.482 1.00 95.38 157 ILE A C 1
ATOM 1220 O O . ILE A 1 157 ? -26.925 -3.164 11.710 1.00 95.38 157 ILE A O 1
ATOM 1224 N N . ALA A 1 158 ? -27.748 -5.228 12.055 1.00 93.94 158 ALA A N 1
ATOM 1225 C CA . ALA A 1 158 ? -27.782 -5.626 10.652 1.00 93.94 158 ALA A CA 1
ATOM 1226 C C . ALA A 1 158 ? -28.533 -4.610 9.767 1.00 93.94 158 ALA A C 1
ATOM 1228 O O . ALA A 1 158 ? -29.553 -4.039 10.170 1.00 93.94 158 ALA A O 1
ATOM 1229 N N . ASP A 1 159 ? -28.013 -4.385 8.557 1.00 94.25 159 ASP A N 1
ATOM 1230 C CA . ASP A 1 159 ? -28.561 -3.479 7.535 1.00 94.25 159 ASP A CA 1
ATOM 1231 C C . ASP A 1 159 ? -28.753 -2.019 8.003 1.00 94.25 159 ASP A C 1
ATOM 1233 O O . ASP A 1 159 ? -29.532 -1.254 7.420 1.00 94.25 159 ASP A O 1
ATOM 1237 N N . THR A 1 160 ? -28.056 -1.616 9.067 1.00 97.88 160 THR A N 1
ATOM 1238 C CA . THR A 1 160 ? -28.088 -0.250 9.594 1.00 97.88 160 THR A CA 1
ATOM 1239 C C . THR A 1 160 ? -26.796 0.471 9.229 1.00 97.88 160 THR A C 1
ATOM 1241 O O . THR A 1 160 ? -25.707 -0.051 9.446 1.00 97.88 160 THR A O 1
ATOM 1244 N N . GLU A 1 161 ? -26.910 1.682 8.679 1.00 98.44 161 GLU A N 1
ATOM 1245 C CA . GLU A 1 161 ? -25.759 2.554 8.424 1.00 98.44 161 GLU A CA 1
ATOM 1246 C C . GLU A 1 161 ? -25.272 3.181 9.735 1.00 98.44 161 GLU A C 1
ATOM 1248 O O . GLU A 1 161 ? -26.055 3.789 10.466 1.00 98.44 161 GLU A O 1
ATOM 1253 N N . ASN A 1 162 ? -23.970 3.063 9.991 1.00 98.31 162 ASN A N 1
ATOM 1254 C CA . ASN A 1 162 ? -23.259 3.537 11.173 1.00 98.31 162 ASN A CA 1
ATOM 1255 C C . ASN A 1 162 ? -23.991 3.203 12.490 1.00 98.31 162 ASN A C 1
ATOM 1257 O O . ASN A 1 162 ? -24.341 4.114 13.250 1.00 98.31 162 ASN A O 1
ATOM 1261 N N . PRO A 1 163 ? -24.271 1.914 12.757 1.00 98.19 163 PRO A N 1
ATOM 1262 C CA . PRO A 1 163 ? -25.070 1.515 13.908 1.00 98.19 163 PRO A CA 1
ATOM 1263 C C . PRO A 1 163 ? -24.382 1.894 15.228 1.00 98.19 163 PRO A C 1
ATOM 1265 O O . PRO A 1 163 ? -23.155 1.834 15.305 1.00 98.19 163 PRO A O 1
ATOM 1268 N N . PRO A 1 164 ? -25.127 2.249 16.286 1.00 97.75 164 PRO A N 1
ATOM 1269 C CA . PRO A 1 164 ? -24.526 2.368 17.608 1.00 97.75 164 PRO A CA 1
ATOM 1270 C C . PRO A 1 164 ? -23.960 1.009 18.052 1.00 97.75 164 PRO A C 1
ATOM 1272 O O . PRO A 1 164 ? -24.588 -0.029 17.825 1.00 97.75 164 PRO A O 1
ATOM 1275 N N . LEU A 1 165 ? -22.789 1.016 18.689 1.00 97.75 165 LEU A N 1
ATOM 1276 C CA . LEU A 1 165 ? -22.228 -0.166 19.346 1.00 97.75 165 LEU A CA 1
ATOM 1277 C C . LEU A 1 165 ? -22.533 -0.088 20.844 1.00 97.75 165 LEU A C 1
ATOM 1279 O O . LEU A 1 165 ? -22.000 0.775 21.539 1.00 97.75 165 LEU A O 1
ATOM 1283 N N . GLU A 1 166 ? -23.406 -0.973 21.323 1.00 97.25 166 GLU A N 1
ATOM 1284 C CA . GLU A 1 166 ? -23.755 -1.089 22.744 1.00 97.25 166 GLU A CA 1
ATOM 1285 C C . GLU A 1 166 ? -22.733 -1.984 23.464 1.00 97.25 166 GLU A C 1
ATOM 1287 O O . GLU A 1 166 ? -22.601 -3.162 23.128 1.00 97.25 166 GLU A O 1
ATOM 1292 N N . LEU A 1 167 ? -22.009 -1.438 24.444 1.00 96.88 167 LEU A N 1
ATOM 1293 C CA . LEU A 1 167 ? -20.898 -2.110 25.125 1.00 96.88 167 LEU A CA 1
ATOM 1294 C C . LEU A 1 167 ? -21.073 -2.132 26.650 1.00 96.88 167 LEU A C 1
ATOM 1296 O O . LEU A 1 167 ? -21.549 -1.177 27.254 1.00 96.88 167 LEU A O 1
ATOM 1300 N N . GLU A 1 168 ? -20.600 -3.191 27.298 1.00 96.44 168 GLU A N 1
ATOM 1301 C CA . GLU A 1 168 ? -20.494 -3.288 28.756 1.00 96.44 168 GLU A CA 1
ATOM 1302 C C . GLU A 1 168 ? -19.074 -2.894 29.196 1.00 96.44 168 GLU A C 1
ATOM 1304 O O . GLU A 1 168 ? -18.090 -3.463 28.719 1.00 96.44 168 GLU A O 1
ATOM 1309 N N . GLU A 1 169 ? -18.941 -1.928 30.113 1.00 94.69 169 GLU A N 1
ATOM 1310 C CA . GLU A 1 169 ? -17.632 -1.445 30.582 1.00 94.69 169 GLU A CA 1
ATOM 1311 C C . GLU A 1 169 ? -16.766 -2.586 31.151 1.00 94.69 169 GLU A C 1
ATOM 1313 O O . GLU A 1 169 ? -17.199 -3.373 31.996 1.00 94.69 169 GLU A O 1
ATOM 1318 N N . GLY A 1 170 ? -15.502 -2.644 30.723 1.00 91.62 170 GLY A N 1
ATOM 1319 C CA . GLY A 1 170 ? -14.538 -3.649 31.168 1.00 91.62 170 GLY A CA 1
ATOM 1320 C C . GLY A 1 170 ? -14.660 -5.002 30.463 1.00 91.62 170 GLY A C 1
ATOM 1321 O O . GLY A 1 170 ? -13.870 -5.896 30.768 1.00 91.62 170 GLY A O 1
ATOM 1322 N N . THR A 1 171 ? -15.600 -5.151 29.526 1.00 93.50 171 THR A N 1
ATOM 1323 C CA . THR A 1 171 ? -15.726 -6.334 28.667 1.00 93.50 171 THR A CA 1
ATOM 1324 C C . THR A 1 171 ? -14.817 -6.204 27.445 1.00 93.50 171 THR A C 1
ATOM 1326 O O . THR A 1 171 ? -14.685 -5.126 26.860 1.00 93.50 171 THR A O 1
ATOM 1329 N N . GLU A 1 172 ? -14.152 -7.300 27.084 1.00 94.69 172 GLU A N 1
ATOM 1330 C CA . GLU A 1 172 ? -13.392 -7.419 25.838 1.00 94.69 172 GLU A CA 1
ATOM 1331 C C . GLU A 1 172 ? -14.346 -7.742 24.689 1.00 94.69 172 GLU A C 1
ATOM 1333 O O . GLU A 1 172 ? -15.171 -8.646 24.812 1.00 94.69 172 GLU A O 1
ATOM 1338 N N . TYR A 1 173 ? -14.217 -6.996 23.596 1.00 94.81 173 TYR A N 1
ATOM 1339 C CA . TYR A 1 173 ? -15.006 -7.139 22.382 1.00 94.81 173 TYR A CA 1
ATOM 1340 C C . TYR A 1 173 ? -14.107 -7.425 21.187 1.00 94.81 173 TYR A C 1
ATOM 1342 O O . TYR A 1 173 ? -13.020 -6.852 21.057 1.00 94.81 173 TYR A O 1
ATOM 1350 N N . VAL A 1 174 ? -14.612 -8.262 20.288 1.00 96.50 174 VAL A N 1
ATOM 1351 C CA . VAL A 1 174 ? -14.006 -8.585 18.999 1.00 96.50 174 VAL A CA 1
ATOM 1352 C C . VAL A 1 174 ? -14.890 -8.023 17.889 1.00 96.50 174 VAL A C 1
ATOM 1354 O O . VAL A 1 174 ? -15.992 -8.515 17.644 1.00 96.50 174 VAL A O 1
ATOM 1357 N N . LEU A 1 175 ? -14.410 -6.994 17.193 1.00 97.50 175 LEU A N 1
ATOM 1358 C CA . LEU A 1 175 ? -15.068 -6.444 16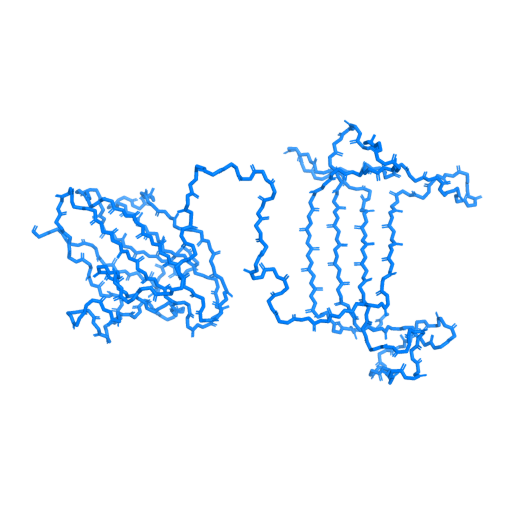.011 1.00 97.50 175 LEU A CA 1
ATOM 1359 C C . LEU A 1 175 ? -14.370 -6.939 14.749 1.00 97.50 175 LEU A C 1
ATOM 1361 O O . LEU A 1 175 ? -13.169 -6.751 14.576 1.00 97.50 175 LEU A O 1
ATOM 1365 N N . VAL A 1 176 ? -15.133 -7.535 13.841 1.00 97.06 176 VAL A N 1
ATOM 1366 C CA . VAL A 1 176 ? -14.655 -7.952 12.520 1.00 97.06 176 VAL A CA 1
ATOM 1367 C C . VAL A 1 176 ? -15.255 -7.022 11.479 1.00 97.06 176 VAL A C 1
ATOM 1369 O O . VAL A 1 176 ? -16.449 -6.733 11.515 1.00 97.06 176 VAL A O 1
ATOM 1372 N N . TRP A 1 177 ? -14.469 -6.550 10.522 1.00 97.56 177 TRP A N 1
ATOM 1373 C CA . TRP A 1 177 ? -15.024 -5.793 9.404 1.00 97.56 177 TRP A CA 1
ATOM 1374 C C . 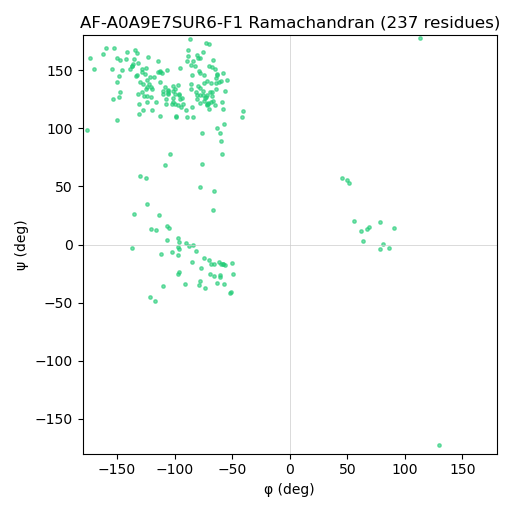TRP A 1 177 ? -14.469 -6.252 8.063 1.00 97.56 177 TRP A C 1
ATOM 1376 O O . TRP A 1 177 ? -13.311 -6.647 7.973 1.00 97.56 177 TRP A O 1
ATOM 1386 N N . GLU A 1 178 ? -15.312 -6.210 7.032 1.00 97.69 178 GLU A N 1
ATOM 1387 C CA . GLU A 1 178 ? -14.982 -6.573 5.649 1.00 97.69 178 GLU A CA 1
ATOM 1388 C C . GLU A 1 178 ? -14.970 -5.324 4.771 1.00 97.69 178 GLU A C 1
ATOM 1390 O O . GLU A 1 178 ? -15.906 -4.526 4.810 1.00 97.69 178 GLU A O 1
ATOM 1395 N N . ASN A 1 179 ? -13.932 -5.137 3.967 1.00 97.00 179 ASN A N 1
ATOM 1396 C CA . ASN A 1 179 ? -13.906 -4.087 2.959 1.00 97.00 179 ASN A CA 1
ATOM 1397 C C . ASN A 1 179 ? -14.739 -4.520 1.749 1.00 97.00 179 ASN A C 1
ATOM 1399 O O . ASN A 1 179 ? -14.435 -5.537 1.141 1.00 97.00 179 ASN A O 1
ATOM 1403 N N . VAL A 1 180 ? -15.761 -3.748 1.381 1.00 97.38 180 VAL A N 1
ATOM 1404 C CA . VAL A 1 180 ? -16.677 -4.107 0.280 1.00 97.38 180 VAL A CA 1
ATOM 1405 C C . VAL A 1 180 ? -16.624 -3.131 -0.899 1.00 97.38 180 VAL A C 1
ATOM 1407 O O . VAL A 1 180 ? -17.533 -3.102 -1.735 1.00 97.38 180 VAL A O 1
ATOM 1410 N N . ASP A 1 181 ? -15.621 -2.250 -0.937 1.00 92.88 181 ASP A N 1
ATOM 1411 C CA . ASP A 1 181 ? -15.453 -1.283 -2.027 1.00 92.88 181 ASP A CA 1
ATOM 1412 C C . ASP A 1 181 ? -14.011 -1.110 -2.536 1.00 92.88 181 ASP A C 1
ATOM 1414 O O . ASP A 1 181 ? -13.789 -0.358 -3.492 1.00 92.88 181 ASP A O 1
ATOM 1418 N N . GLY A 1 182 ? -13.039 -1.795 -1.926 1.00 90.38 182 GLY A N 1
ATOM 1419 C CA . GLY A 1 182 ? -11.622 -1.752 -2.289 1.00 90.38 182 GLY A CA 1
ATOM 1420 C C . GLY A 1 182 ? -10.936 -0.403 -2.042 1.00 90.38 182 GLY A C 1
ATOM 1421 O O . GLY A 1 182 ? -9.845 -0.166 -2.565 1.00 90.38 182 GLY A O 1
ATOM 1422 N N . GLN A 1 183 ? -11.553 0.518 -1.294 1.00 91.12 183 GLN A N 1
ATOM 1423 C CA . GLN A 1 183 ? -10.917 1.768 -0.862 1.00 91.12 183 GLN A CA 1
ATOM 1424 C C . GLN A 1 183 ? -10.183 1.575 0.469 1.00 91.12 183 GLN A C 1
ATOM 1426 O O . GLN A 1 183 ? -10.404 0.597 1.171 1.00 91.12 183 GLN A O 1
ATOM 1431 N N . GLN A 1 184 ? -9.271 2.489 0.815 1.00 94.19 184 GLN A N 1
ATOM 1432 C CA . GLN A 1 184 ? -8.563 2.414 2.096 1.00 94.19 184 GLN A CA 1
ATOM 1433 C C . GLN A 1 184 ? -9.499 2.734 3.260 1.00 94.19 184 GLN A C 1
ATOM 1435 O O . GLN A 1 184 ? -9.994 3.858 3.353 1.00 94.19 184 GLN A O 1
ATOM 1440 N N . HIS A 1 185 ? -9.621 1.785 4.185 1.00 96.50 185 HIS A N 1
ATOM 1441 C CA . HIS A 1 185 ? -10.366 1.933 5.429 1.00 96.50 185 HIS A CA 1
ATOM 1442 C C . HIS A 1 185 ? -9.538 1.452 6.613 1.00 96.50 185 HIS A C 1
ATOM 1444 O O . HIS A 1 185 ? -8.630 0.636 6.477 1.00 96.50 185 HIS A O 1
ATOM 1450 N N . ASN A 1 186 ? -9.870 1.965 7.785 1.00 98.12 186 ASN A N 1
ATOM 1451 C CA . ASN A 1 186 ? -9.466 1.420 9.070 1.00 98.12 186 ASN A CA 1
ATOM 1452 C C . ASN A 1 186 ? -10.580 1.679 10.078 1.00 98.12 186 ASN A C 1
ATOM 1454 O O . ASN A 1 186 ? -11.390 2.588 9.879 1.00 98.12 186 ASN A O 1
ATOM 1458 N N . PHE A 1 187 ? -10.598 0.905 11.154 1.00 98.44 187 PHE A N 1
ATOM 1459 C CA . PHE A 1 187 ? -11.516 1.098 12.262 1.00 98.44 187 PHE A CA 1
ATOM 1460 C C . PHE A 1 187 ? -10.780 1.791 13.409 1.00 98.44 187 PHE A C 1
ATOM 1462 O O . PHE A 1 187 ? -9.750 1.311 13.887 1.00 98.44 187 PHE A O 1
ATOM 1469 N N . ALA A 1 188 ? -11.290 2.939 13.839 1.00 98.12 188 ALA A N 1
ATOM 1470 C CA . ALA A 1 188 ? -10.739 3.713 14.940 1.00 98.12 188 ALA A CA 1
ATOM 1471 C C . ALA A 1 188 ? -11.822 4.045 15.964 1.00 98.12 188 ALA A C 1
ATOM 1473 O O . ALA A 1 188 ? -12.986 4.199 15.604 1.00 98.12 188 ALA A O 1
ATOM 1474 N N . ILE A 1 189 ? -11.418 4.185 17.225 1.00 98.50 189 ILE A N 1
ATOM 1475 C CA . ILE A 1 189 ? -12.259 4.634 18.336 1.00 98.50 189 ILE A CA 1
ATOM 1476 C C . ILE A 1 189 ? -11.649 5.915 18.902 1.00 98.50 189 ILE A C 1
ATOM 1478 O O . ILE A 1 189 ? -10.440 5.970 19.147 1.00 98.50 189 ILE A O 1
ATOM 1482 N N . GLU A 1 190 ? -12.479 6.925 19.136 1.00 97.56 190 GLU A N 1
ATOM 1483 C CA . GLU A 1 190 ? -12.090 8.190 19.761 1.00 97.56 190 GLU A CA 1
ATOM 1484 C C . GLU A 1 190 ? -12.913 8.502 21.017 1.00 97.56 190 GLU A C 1
ATOM 1486 O O . GLU A 1 190 ? -13.980 7.925 21.257 1.00 97.56 190 GLU A O 1
ATOM 1491 N N . ASP A 1 191 ? -12.380 9.409 21.833 1.00 96.25 191 ASP A N 1
ATOM 1492 C CA . ASP A 1 191 ? -13.059 9.963 23.001 1.00 96.25 191 ASP A CA 1
ATOM 1493 C C . ASP A 1 191 ? -13.947 11.175 22.656 1.00 96.25 191 ASP A C 1
ATOM 1495 O O . ASP A 1 191 ? -13.964 11.668 21.528 1.00 96.25 191 ASP A O 1
ATOM 1499 N N . GLU A 1 192 ? -14.665 11.715 23.649 1.00 95.38 192 GLU A N 1
ATOM 1500 C CA . GLU A 1 192 ? -15.524 12.904 23.477 1.00 95.38 192 GLU A CA 1
ATOM 1501 C C . GLU A 1 192 ? -14.761 14.175 23.039 1.00 95.38 192 GLU A C 1
ATOM 1503 O O . GLU A 1 192 ? -15.373 15.165 22.623 1.00 95.38 192 GLU A O 1
ATOM 1508 N N . ASN A 1 193 ? -13.429 14.186 23.156 1.00 93.94 193 ASN A N 1
ATOM 1509 C CA . ASN A 1 193 ? -12.566 15.296 22.756 1.00 93.94 193 ASN A CA 1
ATOM 1510 C C . ASN A 1 193 ? -11.974 15.106 21.346 1.00 93.94 193 ASN A C 1
ATOM 1512 O O . ASN A 1 193 ? -11.291 16.016 20.860 1.00 93.94 193 ASN A O 1
ATOM 1516 N N . GLY A 1 194 ? -12.234 13.967 20.695 1.00 90.19 194 GLY A N 1
ATOM 1517 C CA . GLY A 1 194 ? -11.660 13.587 19.403 1.00 90.19 194 GLY A CA 1
ATOM 1518 C C . GLY A 1 194 ? -10.222 13.062 19.494 1.00 90.19 194 GLY A C 1
ATOM 1519 O O . GLY A 1 194 ? -9.487 13.101 18.503 1.00 90.19 194 GLY A O 1
ATOM 1520 N N . GLU A 1 195 ? -9.771 12.628 20.674 1.00 92.56 195 GLU A N 1
ATOM 1521 C CA . GLU A 1 195 ? -8.507 11.912 20.839 1.00 92.56 195 GLU A CA 1
ATOM 1522 C C . GLU A 1 195 ? -8.691 10.437 20.465 1.00 92.56 195 GLU A C 1
ATOM 1524 O O . GLU A 1 195 ? -9.590 9.762 20.960 1.00 92.56 195 GLU A O 1
ATOM 1529 N N . ASN A 1 196 ? -7.818 9.920 19.597 1.00 92.19 196 ASN A N 1
ATOM 1530 C CA . ASN A 1 196 ? -7.851 8.513 19.209 1.00 92.19 196 ASN A CA 1
ATOM 1531 C C . ASN A 1 196 ? -7.399 7.623 20.368 1.00 92.19 196 ASN A C 1
ATOM 1533 O O . ASN A 1 196 ? -6.256 7.717 20.817 1.00 92.19 196 ASN A O 1
ATOM 1537 N N . LEU A 1 197 ? -8.279 6.718 20.782 1.00 90.31 197 LEU A N 1
ATOM 1538 C CA . LEU A 1 197 ? -8.010 5.692 21.787 1.00 90.31 197 LEU A CA 1
ATOM 1539 C C . LEU A 1 197 ? -7.488 4.405 21.142 1.00 90.31 197 LEU A C 1
ATOM 1541 O O . LEU A 1 197 ? -6.649 3.716 21.719 1.00 90.31 197 LEU A O 1
ATOM 1545 N N . LEU A 1 198 ? -7.974 4.099 19.939 1.00 94.75 198 LEU A N 1
ATOM 1546 C CA . LEU A 1 198 ? -7.598 2.926 19.159 1.00 94.75 198 LEU A CA 1
ATOM 1547 C C . LEU A 1 198 ? -7.669 3.252 17.668 1.00 94.75 198 LEU A C 1
ATOM 1549 O O . LEU A 1 198 ? -8.549 3.991 17.233 1.00 94.75 198 LEU A O 1
ATOM 1553 N N . ALA A 1 199 ? -6.763 2.680 16.880 1.00 94.12 199 ALA A N 1
ATOM 1554 C CA . ALA A 1 199 ? -6.851 2.684 15.426 1.00 94.12 199 ALA A CA 1
ATOM 1555 C C . ALA A 1 199 ? -6.225 1.403 14.874 1.00 94.12 199 ALA A C 1
ATOM 1557 O O . ALA A 1 199 ? -5.077 1.092 15.193 1.00 94.12 199 ALA A O 1
ATOM 1558 N N . SER A 1 200 ? -6.974 0.682 14.045 1.00 94.19 200 SER A N 1
ATOM 1559 C CA . SER A 1 200 ? -6.447 -0.442 13.282 1.00 94.19 200 SER A CA 1
ATOM 1560 C C . SER A 1 200 ? -5.589 0.042 12.106 1.00 94.19 200 SER A C 1
ATOM 1562 O O . SER A 1 200 ? -5.612 1.223 11.726 1.00 94.19 200 SER A O 1
ATOM 1564 N N . GLU A 1 201 ? -4.819 -0.875 11.520 1.00 93.44 201 GLU A N 1
ATOM 1565 C CA . GLU A 1 201 ? -4.065 -0.603 10.295 1.00 93.44 201 GLU A CA 1
ATOM 1566 C C . GLU A 1 201 ? -5.000 -0.318 9.113 1.00 93.44 201 GLU A C 1
ATOM 1568 O O . GLU A 1 201 ? -6.117 -0.831 9.049 1.00 93.44 201 GLU A O 1
ATOM 1573 N N . LEU A 1 202 ? -4.525 0.488 8.160 1.00 92.69 202 LEU A N 1
ATOM 1574 C CA . LEU A 1 202 ? -5.248 0.775 6.922 1.00 92.69 202 LEU A CA 1
ATOM 1575 C C . LEU A 1 202 ? -5.217 -0.433 5.981 1.00 92.69 202 LEU A C 1
ATOM 1577 O O . LEU A 1 202 ? -4.144 -0.896 5.600 1.00 92.69 202 LEU A O 1
ATOM 1581 N N . MET A 1 203 ? -6.395 -0.867 5.537 1.00 92.50 203 MET A N 1
ATOM 1582 C CA . MET A 1 203 ? -6.598 -1.976 4.603 1.00 92.50 203 MET A CA 1
ATOM 1583 C C . MET A 1 203 ? -7.412 -1.500 3.390 1.00 92.50 203 MET A C 1
ATOM 1585 O O . MET A 1 203 ? -8.400 -0.784 3.541 1.00 92.50 203 MET A O 1
ATOM 1589 N N . GLY A 1 204 ? -6.993 -1.877 2.177 1.00 90.12 204 GLY A N 1
ATOM 1590 C CA . GLY A 1 204 ? -7.560 -1.372 0.915 1.00 90.12 204 GLY A CA 1
ATOM 1591 C C . GLY A 1 204 ? -7.829 -2.437 -0.146 1.00 90.12 204 GLY A C 1
ATOM 1592 O O . GLY A 1 204 ? -7.769 -2.134 -1.333 1.00 90.12 204 GLY A O 1
ATOM 1593 N N . GLU A 1 205 ? -8.053 -3.681 0.266 1.00 89.12 205 GLU A N 1
ATOM 1594 C CA . GLU A 1 205 ? -8.350 -4.804 -0.625 1.00 89.12 205 GLU A CA 1
ATOM 1595 C C . GLU A 1 205 ? -9.834 -5.173 -0.528 1.00 89.12 205 GLU A C 1
ATOM 1597 O O . GLU A 1 205 ? -10.357 -5.316 0.570 1.00 89.12 205 GLU A O 1
ATOM 1602 N N . ASP A 1 206 ? -10.512 -5.292 -1.672 1.00 90.69 206 ASP A N 1
ATOM 1603 C CA . ASP A 1 206 ? -11.928 -5.678 -1.744 1.00 90.69 206 ASP A CA 1
ATOM 1604 C C . ASP A 1 206 ? -12.118 -7.136 -1.294 1.00 90.69 206 ASP A C 1
ATOM 1606 O O . ASP A 1 206 ? -11.402 -8.029 -1.746 1.00 90.69 206 ASP A O 1
ATOM 1610 N N . GLY A 1 207 ? -13.075 -7.369 -0.400 1.00 89.06 207 GLY A N 1
ATOM 1611 C CA . GLY A 1 207 ? -13.343 -8.654 0.250 1.00 89.06 207 GLY A CA 1
ATOM 1612 C C . GLY A 1 207 ? -12.390 -9.016 1.395 1.00 89.06 207 GLY A C 1
ATOM 1613 O O . GLY A 1 207 ? -12.591 -10.046 2.039 1.00 89.06 207 GLY A O 1
ATOM 1614 N N . ALA A 1 208 ? -11.363 -8.206 1.676 1.00 90.56 208 ALA A N 1
ATOM 1615 C CA . ALA A 1 208 ? -10.464 -8.457 2.798 1.00 90.56 208 ALA A CA 1
ATOM 1616 C C . ALA A 1 208 ? -11.134 -8.108 4.136 1.00 90.56 208 ALA A C 1
ATOM 1618 O O . ALA A 1 208 ? -11.916 -7.157 4.229 1.00 90.56 208 ALA A O 1
ATOM 1619 N N . THR A 1 209 ? -10.801 -8.864 5.183 1.00 95.25 209 THR A N 1
ATOM 1620 C CA . THR A 1 209 ? -11.339 -8.681 6.536 1.00 95.25 209 THR A CA 1
ATOM 1621 C C . THR A 1 209 ? -10.250 -8.328 7.537 1.00 95.25 209 THR A C 1
ATOM 1623 O O . THR A 1 209 ? -9.163 -8.898 7.481 1.00 95.25 209 THR A O 1
ATOM 1626 N N . GLN A 1 210 ? -10.563 -7.469 8.506 1.00 95.62 210 GLN A N 1
ATOM 1627 C CA . GLN A 1 210 ? -9.685 -7.169 9.637 1.00 95.62 210 GLN A CA 1
ATOM 1628 C C . GLN A 1 210 ? -10.442 -7.341 10.960 1.00 95.62 210 GLN A C 1
ATOM 1630 O O . GLN A 1 210 ? -11.598 -6.933 11.089 1.00 95.62 210 GLN A O 1
ATOM 1635 N N . THR A 1 211 ? -9.765 -7.935 11.942 1.00 95.62 211 THR A N 1
ATOM 1636 C CA . THR A 1 211 ? -10.265 -8.117 13.310 1.00 95.62 211 THR A CA 1
ATOM 1637 C C . THR A 1 211 ? -9.650 -7.069 14.230 1.00 95.62 211 THR A C 1
ATOM 1639 O O . THR A 1 211 ? -8.450 -6.803 14.165 1.00 95.62 211 THR A O 1
ATOM 1642 N N . VAL A 1 212 ? -10.472 -6.474 15.089 1.00 95.88 212 VAL A N 1
ATOM 1643 C CA . VAL A 1 212 ? -10.087 -5.463 16.072 1.00 95.88 212 VAL A CA 1
ATOM 1644 C C . VAL A 1 212 ? -10.580 -5.901 17.442 1.00 95.88 212 VAL A C 1
ATOM 1646 O O . VAL A 1 212 ? -11.783 -5.981 17.681 1.00 95.88 212 VAL A O 1
ATOM 1649 N N . GLU A 1 213 ? -9.642 -6.159 18.346 1.00 94.56 213 GLU A N 1
ATOM 1650 C CA . GLU A 1 213 ? -9.929 -6.502 19.737 1.00 94.56 213 GLU A CA 1
ATOM 1651 C C . GLU A 1 213 ? -9.744 -5.272 20.624 1.00 94.56 213 GLU A C 1
ATOM 1653 O O . GLU A 1 213 ? -8.757 -4.540 20.499 1.00 94.56 213 GLU A O 1
ATOM 1658 N N . PHE A 1 214 ? -10.696 -5.018 21.519 1.00 95.00 214 PHE A N 1
ATOM 1659 C CA . PHE A 1 214 ? -10.611 -3.894 22.446 1.00 95.00 214 PHE A CA 1
ATOM 1660 C C . PHE A 1 214 ? -11.408 -4.135 23.725 1.00 95.00 214 PHE A C 1
ATOM 1662 O O . PHE A 1 214 ? -12.427 -4.817 23.732 1.00 95.00 214 PHE A O 1
ATOM 1669 N N . THR A 1 215 ? -10.961 -3.531 24.824 1.00 96.44 215 THR A N 1
ATOM 1670 C CA . THR A 1 215 ? -11.717 -3.503 26.080 1.00 96.44 215 THR A CA 1
ATOM 1671 C C . THR A 1 215 ? -12.551 -2.231 26.140 1.00 96.44 215 THR A C 1
ATOM 1673 O O . THR A 1 215 ? -12.006 -1.134 26.007 1.00 96.44 215 THR A O 1
ATOM 1676 N N . ALA A 1 216 ? -13.857 -2.362 26.369 1.00 95.88 216 ALA A N 1
ATOM 1677 C CA . ALA A 1 216 ? -14.754 -1.221 26.500 1.00 95.88 216 ALA A CA 1
ATOM 1678 C C . ALA A 1 216 ? -14.396 -0.367 27.729 1.00 95.88 216 ALA A C 1
ATOM 1680 O O . ALA A 1 216 ? -14.198 -0.887 28.831 1.00 95.88 216 ALA A O 1
ATOM 1681 N N . THR A 1 217 ? -14.336 0.954 27.551 1.00 95.50 217 THR A N 1
ATOM 1682 C CA . THR A 1 217 ? -14.063 1.917 28.632 1.00 95.50 217 THR A CA 1
ATOM 1683 C C . THR A 1 217 ? -15.004 3.114 28.545 1.00 95.50 217 THR A C 1
ATOM 1685 O O . THR A 1 217 ? -15.442 3.467 27.453 1.00 95.50 217 THR A O 1
ATOM 1688 N N . GLU A 1 218 ? -15.249 3.797 29.669 1.00 95.56 218 GLU A N 1
ATOM 1689 C CA . GLU A 1 218 ? -16.049 5.039 29.724 1.00 95.56 218 GLU A CA 1
ATOM 1690 C C . GLU A 1 218 ? -15.516 6.179 28.844 1.00 95.56 218 GLU A C 1
ATOM 1692 O O . GLU A 1 218 ? -16.238 7.134 28.577 1.00 95.56 218 GLU A O 1
ATOM 1697 N N . ALA A 1 219 ? -14.257 6.108 28.401 1.00 95.00 219 ALA A N 1
ATOM 1698 C CA . ALA A 1 219 ? -13.677 7.122 27.530 1.00 95.00 219 ALA A CA 1
ATOM 1699 C C . ALA A 1 219 ? -14.133 6.993 26.068 1.00 95.00 219 ALA A C 1
ATOM 1701 O O . ALA A 1 219 ? -14.011 7.960 25.325 1.00 95.00 219 ALA A O 1
ATOM 1702 N N . MET A 1 220 ? -14.619 5.824 25.640 1.00 97.81 220 MET A N 1
ATOM 1703 C CA . MET A 1 220 ? -14.990 5.569 24.246 1.00 97.81 220 MET A CA 1
ATOM 1704 C C . MET A 1 220 ? -16.311 6.260 23.901 1.00 97.81 220 MET A C 1
ATOM 1706 O O . MET A 1 220 ? -17.324 5.999 24.546 1.00 97.81 220 MET A O 1
ATOM 1710 N N . ALA A 1 221 ? -16.302 7.113 22.874 1.00 97.69 221 ALA A N 1
ATOM 1711 C CA . ALA A 1 221 ? -17.467 7.910 22.486 1.00 97.69 221 ALA A CA 1
ATOM 1712 C C . ALA A 1 221 ? -17.974 7.579 21.076 1.00 97.69 221 ALA A C 1
ATOM 1714 O O . ALA A 1 221 ? -19.170 7.367 20.872 1.00 97.69 221 ALA A O 1
ATOM 1715 N N . GLU A 1 222 ? -17.076 7.523 20.093 1.00 98.44 222 GLU A N 1
ATOM 1716 C CA . GLU A 1 222 ? -17.426 7.261 18.696 1.00 98.44 222 GLU A CA 1
ATOM 1717 C C . GLU A 1 222 ? -16.410 6.319 18.054 1.00 98.44 222 GLU A C 1
ATOM 1719 O O . GLU A 1 222 ? -15.228 6.311 18.407 1.00 98.44 222 GLU A O 1
ATOM 1724 N N . TYR A 1 223 ? -16.874 5.549 17.073 1.00 98.56 223 TYR A N 1
ATOM 1725 C CA . TYR A 1 223 ? -16.009 4.818 16.159 1.00 98.56 223 TYR A CA 1
ATOM 1726 C C . TYR A 1 223 ? -16.109 5.414 14.757 1.00 98.56 223 TYR A C 1
ATOM 1728 O O . TYR A 1 223 ? -17.160 5.917 14.349 1.00 98.56 223 TYR A O 1
ATOM 1736 N N . TYR A 1 224 ? -15.017 5.374 13.999 1.00 98.50 224 TYR A N 1
ATOM 1737 C CA . TYR A 1 224 ? -14.970 5.971 12.671 1.00 98.50 224 TYR A CA 1
ATOM 1738 C C . TYR A 1 224 ? -13.852 5.404 11.790 1.00 98.50 224 TYR A C 1
ATOM 1740 O O . TYR A 1 224 ? -12.959 4.701 12.258 1.00 98.50 224 TYR A O 1
ATOM 1748 N N . CYS A 1 225 ? -13.898 5.735 10.497 1.00 98.12 225 CYS A N 1
ATOM 1749 C CA . CYS A 1 225 ? -12.769 5.566 9.585 1.00 98.12 225 CYS A CA 1
ATOM 1750 C C . CYS A 1 225 ? -11.976 6.868 9.442 1.00 98.12 225 CYS A C 1
ATOM 1752 O O . CYS A 1 225 ? -12.539 7.914 9.107 1.00 98.12 225 CYS A O 1
ATOM 1754 N N . GLN A 1 226 ? -10.652 6.810 9.600 1.00 96.19 226 GLN A N 1
ATOM 1755 C CA . GLN A 1 226 ? -9.797 8.000 9.518 1.00 96.19 226 GLN A CA 1
ATOM 1756 C C . GLN A 1 226 ? -9.701 8.583 8.100 1.00 96.19 226 GLN A C 1
ATOM 1758 O O . GLN A 1 226 ? -9.476 9.784 7.938 1.00 96.19 226 GLN A O 1
ATOM 1763 N N . VAL A 1 227 ? -9.908 7.757 7.070 1.00 94.88 227 VAL A N 1
ATOM 1764 C CA . VAL A 1 227 ? -9.929 8.178 5.657 1.00 94.88 227 VAL A CA 1
ATOM 1765 C C . VAL A 1 227 ? -11.266 8.829 5.288 1.00 94.88 227 VAL A C 1
ATOM 1767 O O . VAL A 1 227 ? -11.302 9.801 4.526 1.00 94.88 227 VAL A O 1
ATOM 1770 N N . HIS A 1 228 ? -12.365 8.347 5.875 1.00 93.56 228 HIS A N 1
ATOM 1771 C CA . HIS A 1 228 ? -13.730 8.800 5.598 1.00 93.56 228 HIS A CA 1
ATOM 1772 C C . HIS A 1 228 ? -14.482 9.259 6.867 1.00 93.56 228 HIS A C 1
ATOM 1774 O O . HIS A 1 228 ? -15.587 8.789 7.146 1.00 93.56 228 HIS A O 1
ATOM 1780 N N . PRO A 1 229 ? -13.951 10.245 7.620 1.00 92.75 229 PRO A N 1
ATOM 1781 C CA . PRO A 1 229 ? -14.395 10.548 8.987 1.00 92.75 229 PRO A CA 1
ATOM 1782 C C . PRO A 1 229 ? -15.793 11.168 9.096 1.00 92.75 229 PRO A C 1
ATOM 1784 O O . PRO A 1 229 ? -16.335 11.268 10.194 1.00 92.75 229 PRO A O 1
ATOM 1787 N N . ASN A 1 230 ? -16.363 11.617 7.972 1.00 94.75 230 ASN A N 1
ATOM 1788 C CA . ASN A 1 230 ? -17.685 12.245 7.923 1.00 94.75 230 ASN A CA 1
ATOM 1789 C C . ASN A 1 230 ? -18.810 11.270 7.550 1.00 94.75 230 ASN A C 1
ATOM 1791 O O . ASN A 1 230 ? -19.968 11.573 7.817 1.00 94.75 230 ASN A O 1
ATOM 1795 N N . SER A 1 231 ? -18.492 10.173 6.859 1.00 95.81 231 SER A N 1
ATOM 1796 C CA . SER A 1 231 ? -19.480 9.227 6.320 1.00 95.81 231 SER A CA 1
ATOM 1797 C C . SER A 1 231 ? -19.456 7.888 7.049 1.00 95.81 231 SER A C 1
ATOM 1799 O O . SER A 1 231 ? -20.511 7.311 7.285 1.00 95.81 231 SER A O 1
ATOM 1801 N N . MET A 1 232 ? -18.277 7.431 7.462 1.00 98.31 232 MET A N 1
ATOM 1802 C CA . MET A 1 232 ? -18.075 6.180 8.187 1.00 98.31 232 MET A CA 1
ATOM 1803 C C . MET A 1 232 ? -17.814 6.489 9.662 1.00 98.31 232 MET A C 1
ATOM 1805 O O . MET A 1 232 ? -16.661 6.524 10.093 1.00 98.31 232 MET A O 1
ATOM 1809 N N . ARG A 1 233 ? -18.878 6.790 10.412 1.00 98.38 233 ARG A N 1
ATOM 1810 C CA . ARG A 1 233 ? -18.817 7.205 11.823 1.00 98.38 233 ARG A CA 1
ATOM 1811 C C . ARG A 1 233 ? -20.109 6.854 12.552 1.00 98.38 233 ARG A C 1
ATOM 1813 O O . ARG A 1 233 ? -21.164 7.313 12.118 1.00 98.38 233 ARG A O 1
ATOM 1820 N N . GLY A 1 234 ? -20.012 6.119 13.658 1.00 98.12 234 GLY A N 1
ATOM 1821 C CA . GLY A 1 234 ? -21.134 5.778 14.538 1.00 98.12 234 GLY A CA 1
ATOM 1822 C C . GLY A 1 234 ? -20.799 5.963 16.021 1.00 98.12 234 GLY A C 1
ATOM 1823 O O . GLY A 1 234 ? -19.642 6.168 16.391 1.00 98.12 234 GLY A O 1
ATOM 1824 N N . SER A 1 235 ? -21.824 5.925 16.872 1.00 98.12 235 SER A N 1
ATOM 1825 C CA . SER A 1 235 ? -21.683 6.122 18.320 1.00 98.12 235 SER A CA 1
ATOM 1826 C C . SER A 1 235 ? -21.336 4.831 19.061 1.00 98.12 235 SER A C 1
ATOM 1828 O O . SER A 1 235 ? -21.674 3.730 18.625 1.00 98.12 235 SER A O 1
ATOM 1830 N N . ILE A 1 236 ? -20.686 4.981 20.212 1.00 98.19 236 ILE A N 1
ATOM 1831 C CA . ILE A 1 236 ? -20.498 3.923 21.205 1.00 98.19 236 ILE A CA 1
ATOM 1832 C C . ILE A 1 236 ? -21.351 4.276 22.425 1.00 98.19 236 ILE A C 1
ATOM 1834 O O . ILE A 1 236 ? -21.302 5.401 22.921 1.00 98.19 236 ILE A O 1
ATOM 1838 N N . GLU A 1 237 ? -22.152 3.325 22.897 1.00 96.19 237 GLU A N 1
ATOM 1839 C CA . GLU A 1 237 ? -23.057 3.509 24.032 1.00 96.19 237 GLU A CA 1
ATOM 1840 C C . GLU A 1 237 ? -22.758 2.461 25.105 1.00 96.19 237 GLU A C 1
ATOM 1842 O O . GLU A 1 237 ? -22.716 1.270 24.815 1.00 96.19 237 GLU A O 1
ATOM 1847 N N . LEU A 1 238 ? -22.553 2.890 26.353 1.00 93.75 238 LEU A N 1
ATOM 1848 C CA . LEU A 1 238 ? -22.384 1.960 27.471 1.00 93.75 238 LEU A CA 1
ATOM 1849 C C . LEU A 1 238 ? -23.739 1.541 28.058 1.00 93.75 238 LEU A C 1
ATOM 1851 O O . LEU A 1 238 ? -24.585 2.407 28.316 1.00 93.75 238 LEU A O 1
ATOM 1855 N N . VAL A 1 239 ? -23.921 0.237 28.301 1.00 89.88 239 VAL A N 1
ATOM 1856 C CA . VAL A 1 239 ? -25.164 -0.378 28.822 1.00 89.88 239 VAL A CA 1
ATOM 1857 C C . VAL A 1 239 ? -25.015 -1.046 30.187 1.00 89.88 239 VAL A C 1
ATOM 1859 O O . VAL A 1 239 ? -23.901 -1.490 30.542 1.00 89.88 239 VAL A O 1
#

Organism: NCBI:txid2953753

Solvent-accessible surface area (backbone atoms only — not comparable to full-atom values): 13775 Å² total; per-residue (Å²): 128,49,85,69,60,68,82,43,73,52,77,47,74,40,75,49,63,58,93,90,35,79,66,40,85,92,46,43,31,35,33,40,39,36,31,29,50,47,54,30,30,71,80,70,43,76,51,52,57,91,62,57,83,51,54,32,89,47,19,62,63,59,34,53,50,33,34,40,41,34,41,42,34,28,26,75,49,98,95,45,76,39,86,42,67,40,91,51,9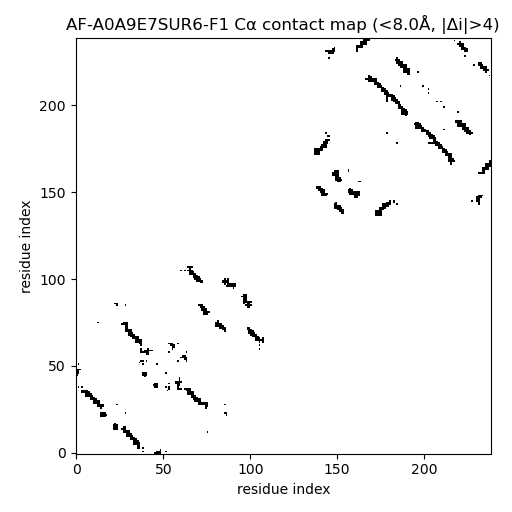0,49,71,42,100,87,74,45,57,42,38,50,49,79,49,76,42,64,82,70,79,92,65,84,68,86,54,76,89,64,73,72,88,82,70,64,96,83,69,84,77,72,85,59,79,79,68,96,75,46,72,29,30,34,37,42,35,82,76,24,32,30,23,60,33,47,82,90,31,37,84,28,72,31,42,68,46,80,37,47,72,74,40,76,43,39,37,32,35,32,28,74,66,40,57,70,40,31,58,27,34,21,28,89,85,70,50,75,78,44,69,53,73,79,48,48,50,61,74,42,71,52,78,47,77,48,66,38,50,94,60,56,35,35,37,31,18,86,76,36,62,88,41,17,46,24,44,43,41,81,104

Nearest PDB structures (foldseek):
  2dv6-assembly1_D  TM=8.396E-01  e=4.404E-07  Hyphomicrobium denitrificans
  6tfd-assembly1_A  TM=8.142E-01  e=1.343E-06  Hyphomicrobium denitrificans 1NES1
  1mg3-assembly1_C  TM=6.650E-01  e=2.029E-04  Paracoccus denitrificans
  6iqz-assembly1_A  TM=6.022E-01  e=1.659E-02  Albifimbria verrucaria
  3rj2-assembly1_X  TM=3.866E-01  e=1.284E+00  Singapore grouper iridovirus

Secondary structure (DSSP, 8-state):
-----EEEEEEEEE--EETTEES-TT--EEEEEEEEE--BBTTSPBPPGGGPSPPGGGBTTSSSEEEEEEE-SEE--TT--EE-------B-TTSPBP-SEEEEESS----SSTTTT---TT--SSS--------S--SEEEEEETTEEEEEESTTTTT-BS--EEE-TT-EEEEEEEESSSS-B--EEE-TTS-EEEEPPPB--TT-EEEEEEE--TT--EEE-SSSTTTSEEEEEE-

Sequence (239 aa):
MPQVYAYGASWGVGNVHINDKLATEDGFRLIHFMTTQTVRDERYRIVLDEEMPLAPDETIAGRIHHTHGVVLPIRPTDEGPVYDPVPTAFELPNGDHQPFIHAMWEQDEIVDGPFADWEFPGADEDESASDGAGSDEGDFRLLGNAAAWMGDAPDAIADTENPPLELEEGTEYVLVWENVDGQQHNFAIEDENGENLLASELMGEDGATQTVEFTATEAMAEYYCQVHPNSMRGSIELV

Mean predicted aligned error: 15.97 Å

Radius of gyration: 24.6 Å; Cα contacts (8 Å, |Δi|>4): 495; chains: 1; bounding box: 65×34×63 Å